Protein AF-A0A1Q5U7Z8-F1 (afdb_monomer_lite)

Structure (mmCIF, N/CA/C/O backbone):
data_AF-A0A1Q5U7Z8-F1
#
_entry.id   AF-A0A1Q5U7Z8-F1
#
loop_
_atom_site.group_PDB
_atom_site.id
_atom_site.type_symbol
_atom_site.label_atom_id
_atom_site.label_alt_id
_atom_site.label_comp_id
_atom_site.label_asym_id
_atom_site.label_entity_id
_atom_site.label_seq_id
_atom_site.pdbx_PDB_ins_code
_atom_site.Cartn_x
_atom_site.Cartn_y
_atom_site.Cartn_z
_atom_site.occupancy
_atom_site.B_iso_or_equiv
_atom_site.auth_seq_id
_atom_site.auth_comp_id
_atom_site.auth_asym_id
_atom_site.auth_atom_id
_atom_site.pdbx_PDB_model_num
ATOM 1 N N . MET A 1 1 ? -8.625 11.437 33.110 1.00 36.84 1 MET A N 1
ATOM 2 C CA . MET A 1 1 ? -9.052 10.023 33.253 1.00 36.84 1 MET A CA 1
ATOM 3 C C . MET A 1 1 ? -9.511 9.519 31.894 1.00 36.84 1 MET A C 1
ATOM 5 O O . MET A 1 1 ? -10.490 10.040 31.379 1.00 36.84 1 MET A O 1
ATOM 9 N N . ALA A 1 2 ? -8.801 8.564 31.298 1.00 40.69 2 ALA A N 1
ATOM 10 C CA . ALA A 1 2 ? -9.160 8.015 29.994 1.00 40.69 2 ALA A CA 1
ATOM 11 C C . ALA A 1 2 ? -9.931 6.708 30.142 1.00 40.69 2 ALA A C 1
ATOM 13 O O . ALA A 1 2 ? -9.538 5.828 30.909 1.00 40.69 2 ALA A O 1
ATOM 14 N N . ALA A 1 3 ? -11.042 6.585 29.423 1.00 47.84 3 ALA A N 1
ATOM 15 C CA . ALA A 1 3 ? -11.816 5.356 29.405 1.00 47.84 3 ALA A CA 1
ATOM 16 C C . ALA A 1 3 ? -11.233 4.389 28.372 1.00 47.84 3 ALA A C 1
ATOM 18 O O . ALA A 1 3 ? -10.977 4.774 27.232 1.00 47.84 3 ALA A O 1
ATOM 19 N N . ARG A 1 4 ? -11.082 3.111 28.744 1.00 54.25 4 ARG A N 1
ATOM 20 C CA . ARG A 1 4 ? -10.855 2.056 27.749 1.00 54.25 4 ARG A CA 1
ATOM 21 C C . ARG A 1 4 ? -12.053 2.032 26.778 1.00 54.25 4 ARG A C 1
ATOM 23 O O . ARG A 1 4 ? -13.184 2.160 27.253 1.00 54.25 4 ARG A O 1
ATOM 30 N N . PRO A 1 5 ? -11.851 1.813 25.466 1.00 55.66 5 PRO A N 1
ATOM 31 C CA . PRO A 1 5 ? -12.905 1.837 24.434 1.00 55.66 5 PRO A CA 1
ATOM 32 C C . PRO A 1 5 ? -13.998 0.740 24.532 1.00 55.66 5 PRO A C 1
ATOM 34 O O . PRO A 1 5 ? -14.725 0.485 23.577 1.00 55.66 5 PRO A O 1
ATOM 37 N N . GLY A 1 6 ? -14.175 0.109 25.699 1.00 59.22 6 GLY A N 1
ATOM 38 C CA . GLY A 1 6 ? -15.182 -0.919 25.975 1.00 59.22 6 GLY A CA 1
ATOM 39 C C . GLY A 1 6 ? -16.473 -0.399 26.629 1.00 59.22 6 GLY A C 1
ATOM 40 O O . GLY A 1 6 ? -16.964 0.700 26.357 1.00 59.22 6 GLY A O 1
ATOM 41 N N . ARG A 1 7 ? -17.083 -1.223 27.494 1.00 61.06 7 ARG A N 1
ATOM 42 C CA . ARG A 1 7 ? -18.281 -0.839 28.259 1.00 61.06 7 ARG A CA 1
ATOM 43 C C . ARG A 1 7 ? -17.915 0.270 29.246 1.00 61.06 7 ARG A C 1
ATOM 45 O O . ARG A 1 7 ? -17.042 0.087 30.089 1.00 61.06 7 ARG A O 1
ATOM 52 N N . GLN A 1 8 ? -18.599 1.409 29.142 1.00 63.62 8 GLN A N 1
ATOM 53 C CA . GLN A 1 8 ? -18.437 2.521 30.074 1.00 63.62 8 GLN A CA 1
ATOM 54 C C . GLN A 1 8 ? -18.826 2.043 31.484 1.00 63.62 8 GLN A C 1
ATOM 56 O O . GLN A 1 8 ? -19.944 1.543 31.651 1.00 63.62 8 GLN A O 1
ATOM 61 N N . PRO A 1 9 ? -17.934 2.154 32.486 1.00 67.62 9 PRO A N 1
ATOM 62 C CA . PRO A 1 9 ? -18.265 1.786 33.856 1.00 67.62 9 PRO A CA 1
ATOM 63 C C . PRO A 1 9 ? -19.482 2.570 34.356 1.00 67.62 9 PRO A C 1
ATOM 65 O O . PRO A 1 9 ? -19.627 3.753 34.042 1.00 67.62 9 PRO A O 1
ATOM 68 N N . VAL A 1 10 ? -20.325 1.929 35.172 1.00 74.00 10 VAL A N 1
ATOM 69 C CA . VAL A 1 10 ? -21.588 2.507 35.676 1.00 74.00 10 VAL A CA 1
ATOM 70 C C . VAL A 1 10 ? -21.364 3.859 36.364 1.00 74.00 10 VAL A C 1
ATOM 72 O O . VAL A 1 10 ? -22.136 4.787 36.145 1.00 74.00 10 VAL A O 1
ATOM 75 N N . LYS A 1 11 ? -20.242 4.021 37.080 1.00 78.69 11 LYS A N 1
ATOM 76 C CA . LYS A 1 11 ? -19.834 5.274 37.748 1.00 78.69 11 LYS A CA 1
ATOM 77 C C . LYS A 1 11 ? -19.621 6.481 36.823 1.00 78.69 11 LYS A C 1
ATOM 79 O O . LYS A 1 11 ? -19.501 7.610 37.292 1.00 78.69 11 LYS A O 1
ATOM 84 N N . TYR A 1 12 ? -19.553 6.257 35.514 1.00 72.19 12 TYR A N 1
ATOM 85 C CA . TYR A 1 12 ? -19.456 7.320 34.521 1.00 72.19 12 TYR A CA 1
ATOM 86 C C . TYR A 1 12 ? -20.701 7.424 33.636 1.00 72.19 12 TYR A C 1
ATOM 88 O O . TYR A 1 12 ? -20.657 8.138 32.638 1.00 72.19 12 TYR A O 1
ATOM 96 N N . LYS A 1 13 ? -21.800 6.725 33.948 1.00 74.00 13 LYS A N 1
ATOM 97 C CA . LYS A 1 13 ? -23.062 6.847 33.204 1.00 74.00 13 LYS A CA 1
ATOM 98 C C . LYS A 1 13 ? -23.510 8.317 33.194 1.00 74.00 13 LYS A C 1
ATOM 100 O O . LYS A 1 13 ? -23.432 8.991 34.214 1.00 74.00 13 LYS A O 1
ATOM 105 N N . GLY A 1 14 ? -23.897 8.829 32.026 1.00 74.00 14 GLY A N 1
ATOM 106 C CA . GLY A 1 14 ? -24.257 10.242 31.838 1.00 74.00 14 GLY A CA 1
ATOM 107 C C . GLY A 1 14 ? -23.075 11.217 31.722 1.00 74.00 14 GLY A C 1
ATOM 108 O O . GLY A 1 14 ? -23.289 12.374 31.380 1.00 74.00 14 GLY A O 1
ATOM 109 N N . LYS A 1 15 ? -21.824 10.779 31.938 1.00 73.69 15 LYS A N 1
ATOM 110 C CA . LYS A 1 15 ? -20.636 11.632 31.762 1.00 73.69 15 LYS A CA 1
ATOM 111 C C . LYS A 1 15 ? -20.093 11.545 30.335 1.00 73.69 15 LYS A C 1
ATOM 113 O O . LYS A 1 15 ? -19.957 10.448 29.778 1.00 73.69 15 LYS A O 1
ATOM 118 N N . ARG A 1 16 ? -19.713 12.698 29.773 1.00 65.81 16 ARG A N 1
ATOM 119 C CA . ARG A 1 16 ? -18.911 12.784 28.544 1.00 65.81 16 ARG A CA 1
ATOM 120 C C . ARG A 1 16 ? -17.476 12.379 28.881 1.00 65.81 16 ARG A C 1
ATOM 122 O O . ARG A 1 16 ? -16.787 13.087 29.606 1.00 65.81 16 ARG A O 1
ATOM 129 N N . LEU A 1 17 ? -17.052 11.210 28.409 1.00 66.06 17 LEU A N 1
ATOM 130 C CA . LEU A 1 17 ? -15.680 10.731 28.571 1.00 66.06 17 LEU A CA 1
ATOM 131 C C . LEU A 1 17 ? -14.951 10.830 27.237 1.00 66.06 17 LEU A C 1
ATOM 133 O O . LEU A 1 17 ? -15.456 10.333 26.229 1.00 66.06 17 LEU A O 1
ATOM 137 N N . GLY A 1 18 ? -13.758 11.417 27.264 1.00 65.31 18 GLY A N 1
ATOM 138 C CA . GLY A 1 18 ? -12.817 11.339 26.154 1.00 65.31 18 GLY A CA 1
ATOM 139 C C . GLY A 1 18 ? -12.173 9.954 26.046 1.00 65.31 18 GLY A C 1
ATOM 140 O O . GLY A 1 18 ? -12.096 9.199 27.024 1.00 65.31 18 GLY A O 1
ATOM 141 N N . PHE A 1 19 ? -11.689 9.643 24.847 1.00 67.75 19 PHE A N 1
ATOM 142 C CA . PHE A 1 19 ? -10.867 8.471 24.558 1.00 67.75 19 PHE A CA 1
ATOM 143 C C . PHE A 1 19 ? -9.452 8.936 24.242 1.00 67.75 19 PHE A C 1
ATOM 145 O O . PHE A 1 19 ? -9.277 9.930 23.542 1.00 67.75 19 PHE A O 1
ATOM 152 N N . ILE A 1 20 ? -8.450 8.222 24.753 1.00 68.69 20 ILE A N 1
ATOM 153 C CA . ILE A 1 20 ? -7.077 8.433 24.297 1.00 68.69 20 ILE A CA 1
ATOM 154 C C . ILE A 1 20 ? -6.926 7.694 22.974 1.00 68.69 20 ILE A C 1
ATOM 156 O O . ILE A 1 20 ? -7.160 6.488 22.900 1.00 68.69 20 ILE A O 1
ATOM 160 N N . ILE A 1 21 ? -6.524 8.433 21.950 1.00 73.19 21 ILE A N 1
ATOM 161 C CA . ILE A 1 21 ? -6.050 7.897 20.681 1.00 73.19 21 ILE A CA 1
ATOM 162 C C . ILE A 1 21 ? -4.565 8.247 20.617 1.00 73.19 21 ILE A C 1
ATOM 164 O O . ILE A 1 21 ? -4.191 9.389 20.881 1.00 73.19 21 ILE A O 1
ATOM 168 N N . HIS A 1 22 ? -3.707 7.274 20.305 1.00 78.56 22 HIS A N 1
ATOM 169 C CA . HIS A 1 22 ? -2.286 7.558 20.106 1.00 78.56 22 HIS A CA 1
ATOM 170 C C . HIS A 1 22 ? -2.113 8.568 18.967 1.00 78.56 22 HIS A C 1
ATOM 172 O O . HIS A 1 22 ? -2.792 8.455 17.945 1.00 78.56 22 HIS A O 1
ATOM 178 N N . ALA A 1 23 ? -1.181 9.514 19.112 1.00 83.31 23 ALA A N 1
ATOM 179 C CA . ALA A 1 23 ? -0.962 10.573 18.124 1.00 83.31 23 ALA A CA 1
ATOM 180 C C . ALA A 1 23 ? -0.763 10.013 16.701 1.00 83.31 23 ALA A C 1
ATOM 182 O O . ALA A 1 23 ? -1.364 10.502 15.749 1.00 83.31 23 ALA A O 1
ATOM 183 N N . HIS A 1 24 ? -0.012 8.917 16.558 1.00 84.69 24 HIS A N 1
ATOM 184 C CA . HIS A 1 24 ? 0.186 8.256 15.265 1.00 84.69 24 HIS A CA 1
ATOM 185 C C . HIS A 1 24 ? -1.104 7.661 14.680 1.00 84.69 24 HIS A C 1
ATOM 187 O O . HIS A 1 24 ? -1.341 7.775 13.481 1.00 84.69 24 HIS A O 1
ATOM 193 N N . CYS A 1 25 ? -1.973 7.073 15.509 1.00 82.75 25 CYS A N 1
ATOM 194 C CA . CYS A 1 25 ? -3.279 6.596 15.050 1.00 82.75 25 CYS A CA 1
ATOM 195 C C . CYS A 1 25 ? -4.165 7.766 14.608 1.00 82.75 25 CYS A C 1
ATOM 197 O O . CYS A 1 25 ? -4.866 7.646 13.610 1.00 82.75 25 CYS A O 1
ATOM 199 N N . TRP A 1 26 ? -4.113 8.900 15.316 1.00 85.56 26 TRP A N 1
ATOM 200 C CA . TRP A 1 26 ? -4.855 10.108 14.947 1.00 85.56 26 TRP A CA 1
ATOM 201 C C . TRP A 1 26 ? -4.435 10.656 13.577 1.00 85.56 26 TRP A C 1
ATOM 203 O O . TRP A 1 26 ? -5.288 10.999 12.763 1.00 85.56 26 TRP A O 1
ATOM 213 N N . VAL A 1 27 ? -3.134 10.642 13.271 1.00 87.94 27 VAL A N 1
ATOM 214 C CA . VAL A 1 27 ? -2.628 10.992 11.932 1.00 87.94 27 VAL A CA 1
ATOM 215 C C . VAL A 1 27 ? -3.209 10.069 10.853 1.00 87.94 27 VAL A C 1
ATOM 217 O O . VAL A 1 27 ? -3.605 10.544 9.790 1.00 87.94 27 VAL A O 1
ATOM 220 N N . LEU A 1 28 ? -3.308 8.760 11.116 1.00 88.00 28 LEU A N 1
ATOM 221 C CA . LEU A 1 28 ? -3.918 7.813 10.174 1.00 88.00 28 LEU A CA 1
ATOM 222 C C . LEU A 1 28 ? -5.422 8.053 9.978 1.00 88.00 28 LEU A C 1
ATOM 224 O O . LEU A 1 28 ? -5.915 7.912 8.857 1.00 88.00 28 LEU A O 1
ATOM 228 N N . PHE A 1 29 ? -6.142 8.456 11.032 1.00 85.44 29 PHE A N 1
ATOM 229 C CA . PHE A 1 29 ? -7.542 8.869 10.912 1.00 85.44 29 PHE A CA 1
ATOM 230 C C . PHE A 1 29 ? -7.680 10.035 9.939 1.00 85.44 29 PHE A C 1
ATOM 232 O O . PHE A 1 29 ? -8.409 9.884 8.966 1.00 85.44 29 PHE A O 1
ATOM 239 N N . GLY A 1 30 ? -6.921 11.118 10.135 1.00 85.75 30 GLY A N 1
ATOM 240 C CA . GLY A 1 30 ? -6.978 12.305 9.272 1.00 85.75 30 GLY A CA 1
ATOM 241 C C . GLY A 1 30 ? -6.643 12.035 7.800 1.00 85.75 30 GLY A C 1
ATOM 242 O O . GLY A 1 30 ? -7.106 12.755 6.922 1.00 85.75 30 GLY A O 1
ATOM 243 N N . ARG A 1 31 ? -5.871 10.977 7.511 1.00 84.56 31 ARG A N 1
ATOM 244 C CA . ARG A 1 31 ? -5.592 10.532 6.133 1.00 84.56 31 ARG A CA 1
ATOM 245 C C . ARG A 1 31 ? -6.732 9.743 5.487 1.00 84.56 31 ARG A C 1
ATOM 247 O O . ARG A 1 31 ? -6.816 9.712 4.268 1.00 84.56 31 ARG A O 1
ATOM 254 N N . THR A 1 32 ? -7.576 9.089 6.282 1.00 83.69 32 THR A N 1
ATOM 255 C CA . THR A 1 32 ? -8.624 8.174 5.785 1.00 83.69 32 THR A CA 1
ATOM 256 C C . THR A 1 32 ? -10.025 8.798 5.842 1.00 83.69 32 THR A C 1
ATOM 258 O O . THR A 1 32 ? -10.910 8.489 5.034 1.00 83.69 32 THR A O 1
ATOM 261 N N . ILE A 1 33 ? -10.239 9.650 6.842 1.00 84.19 33 ILE A N 1
ATOM 262 C CA . ILE A 1 33 ? -11.453 10.410 7.114 1.00 84.19 33 ILE A CA 1
ATOM 263 C C . ILE A 1 33 ? -10.986 11.835 7.392 1.00 84.19 33 ILE A C 1
ATOM 265 O O . ILE A 1 33 ? -10.183 12.051 8.297 1.00 84.19 33 ILE A O 1
ATOM 269 N N . GLU A 1 34 ? -11.480 12.803 6.630 1.00 83.56 34 GLU A N 1
ATOM 270 C CA . GLU A 1 34 ? -11.104 14.199 6.834 1.00 83.56 34 GLU A CA 1
ATOM 271 C C . GLU A 1 34 ? -11.371 14.618 8.287 1.00 83.56 34 GLU A C 1
ATOM 273 O O . GLU A 1 34 ? -12.473 14.434 8.809 1.00 83.56 34 GLU A O 1
ATOM 278 N N . THR A 1 35 ? -10.361 15.174 8.961 1.00 83.25 35 THR A N 1
ATOM 279 C CA . THR A 1 35 ? -10.462 15.567 10.376 1.00 83.25 35 THR A CA 1
ATOM 280 C C . THR A 1 35 ? -11.669 16.470 10.665 1.00 83.25 35 THR A C 1
ATOM 282 O O . THR A 1 35 ? -12.383 16.175 11.627 1.00 83.25 35 THR A O 1
ATOM 285 N N . PRO A 1 36 ? -11.995 17.483 9.829 1.00 85.56 36 PRO A N 1
ATOM 286 C CA . PRO A 1 36 ? -13.192 18.301 10.035 1.00 85.56 36 PRO A CA 1
ATOM 287 C C . PRO A 1 36 ? -14.484 17.475 10.062 1.00 85.56 36 PRO A C 1
ATOM 289 O O . PRO A 1 36 ? -15.388 17.744 10.851 1.00 85.56 36 PRO A O 1
ATOM 292 N N . LEU A 1 37 ? -14.563 16.416 9.253 1.00 83.88 37 LEU A N 1
ATOM 293 C CA . LEU A 1 37 ? -15.720 15.527 9.213 1.00 83.88 37 LEU A CA 1
ATOM 294 C C . LEU A 1 37 ? -15.868 14.730 10.515 1.00 83.88 37 LEU A C 1
ATOM 296 O O . LEU A 1 37 ? -16.990 14.542 10.996 1.00 83.88 37 LEU A O 1
ATOM 300 N N . ILE A 1 38 ? -14.744 14.289 11.096 1.00 82.88 38 ILE A N 1
ATOM 301 C CA . ILE A 1 38 ? -14.710 13.624 12.408 1.00 82.88 38 ILE A CA 1
ATOM 302 C C . ILE A 1 38 ? -15.172 14.591 13.499 1.00 82.88 38 ILE A C 1
ATOM 304 O O . ILE A 1 38 ? -15.984 14.209 14.339 1.00 82.88 38 ILE A O 1
ATOM 308 N N . GLU A 1 39 ? -14.675 15.827 13.488 1.00 83.69 39 GLU A N 1
ATOM 309 C CA . GLU A 1 39 ? -14.988 16.845 14.496 1.00 83.69 39 GLU A CA 1
ATOM 310 C C . GLU A 1 39 ? -16.469 17.240 14.472 1.00 83.69 39 GLU A C 1
ATOM 312 O O . GLU A 1 39 ? -17.119 17.243 15.520 1.00 83.69 39 GLU A O 1
ATOM 317 N N . ILE A 1 40 ? -17.039 17.462 13.281 1.00 86.81 40 ILE A N 1
ATOM 318 C CA . ILE A 1 40 ? -18.470 17.764 13.101 1.00 86.81 40 ILE A CA 1
ATOM 319 C C . ILE A 1 40 ? -19.347 16.584 13.553 1.00 86.81 40 ILE A C 1
ATOM 321 O O . ILE A 1 40 ? -20.425 16.781 14.113 1.00 86.81 40 ILE A O 1
ATOM 325 N N . ASN A 1 41 ? -18.887 15.345 13.353 1.00 85.94 41 ASN A N 1
ATOM 326 C CA . ASN A 1 41 ? -19.643 14.126 13.658 1.00 85.94 41 ASN A CA 1
ATOM 327 C C . ASN A 1 41 ? -19.113 13.373 14.890 1.00 85.94 41 ASN A C 1
ATOM 329 O O . ASN A 1 41 ? -19.270 12.150 14.982 1.00 85.94 41 ASN A O 1
ATOM 333 N N . LEU A 1 42 ? -18.517 14.078 15.858 1.00 84.50 42 LEU A N 1
ATOM 334 C CA . LEU A 1 42 ? -17.769 13.458 16.957 1.00 84.50 42 LEU A CA 1
ATOM 335 C C . LEU A 1 42 ? -18.593 12.441 17.764 1.00 84.50 42 LEU A C 1
ATOM 337 O O . LEU A 1 42 ? -18.086 11.388 18.154 1.00 84.50 42 LEU A O 1
ATOM 341 N N . GLU A 1 43 ? -19.880 12.708 17.992 1.00 82.88 43 GLU A N 1
ATOM 342 C CA . GLU A 1 43 ? -20.763 11.772 18.697 1.00 82.88 43 GLU A CA 1
ATOM 343 C C . GLU A 1 43 ? -20.961 10.464 17.915 1.00 82.88 43 GLU A C 1
ATOM 345 O O . GLU A 1 43 ? -20.837 9.369 18.479 1.00 82.88 43 GLU A O 1
ATOM 350 N N . ARG A 1 44 ? -21.216 10.565 16.604 1.00 85.38 44 ARG A N 1
ATOM 351 C CA . ARG A 1 44 ? -21.349 9.403 15.714 1.00 85.38 44 ARG A CA 1
ATOM 352 C C . ARG A 1 44 ? -20.036 8.636 15.639 1.00 85.38 44 ARG A C 1
ATOM 354 O O . ARG A 1 44 ? -20.052 7.411 15.744 1.00 85.38 44 ARG A O 1
ATOM 361 N N . PHE A 1 45 ? -18.913 9.346 15.559 1.00 85.19 45 PHE A N 1
ATOM 362 C CA . PHE A 1 45 ? -17.575 8.764 15.588 1.00 85.19 45 PHE A CA 1
ATOM 363 C C . PHE A 1 45 ? -17.326 7.960 16.859 1.00 85.19 45 PHE A C 1
ATOM 365 O O . PHE A 1 45 ? -16.998 6.777 16.784 1.00 85.19 45 PHE A O 1
ATOM 372 N N . ILE A 1 46 ? -17.583 8.538 18.034 1.00 82.50 46 ILE A N 1
ATOM 373 C CA . ILE A 1 46 ? -17.439 7.838 19.315 1.00 82.50 46 ILE A CA 1
ATOM 374 C C . ILE A 1 46 ? -18.360 6.611 19.385 1.00 82.50 46 ILE A C 1
ATOM 376 O O . ILE A 1 46 ? -17.967 5.563 19.909 1.00 82.50 46 ILE A O 1
ATOM 380 N N . LYS A 1 47 ? -19.590 6.710 18.869 1.00 83.69 47 LYS A N 1
ATOM 381 C CA . LYS A 1 47 ? -20.535 5.586 18.829 1.00 83.69 47 LYS A CA 1
ATOM 382 C C . LYS A 1 47 ? -20.032 4.458 17.921 1.00 83.69 47 LYS A C 1
ATOM 384 O O . LYS A 1 47 ? -20.063 3.299 18.342 1.00 83.69 47 LYS A O 1
ATOM 389 N N . ALA A 1 48 ? -19.538 4.786 16.728 1.00 85.25 48 ALA A N 1
ATOM 390 C CA . ALA A 1 48 ? -18.956 3.833 15.787 1.00 85.25 48 ALA A CA 1
ATOM 391 C C . ALA A 1 48 ? -17.702 3.165 16.374 1.00 85.25 48 ALA A C 1
ATOM 393 O O . ALA A 1 48 ? -17.614 1.936 16.377 1.00 85.25 48 ALA A O 1
ATOM 394 N N . LEU A 1 49 ? -16.811 3.949 16.992 1.00 83.00 49 LEU A N 1
ATOM 395 C CA . LEU A 1 49 ? -15.634 3.476 17.726 1.00 83.00 49 LEU A CA 1
ATOM 396 C C . LEU A 1 49 ? -16.036 2.445 18.794 1.00 83.00 49 LEU A C 1
ATOM 398 O O . LEU A 1 49 ? -15.595 1.300 18.784 1.00 83.00 49 LEU A O 1
ATOM 402 N N . ARG A 1 50 ? -16.966 2.797 19.688 1.00 79.06 50 ARG A N 1
ATOM 403 C CA . ARG A 1 50 ? -17.444 1.883 20.743 1.00 79.06 50 ARG A CA 1
ATOM 404 C C . ARG A 1 50 ? -18.058 0.605 20.176 1.00 79.06 50 ARG A C 1
ATOM 406 O O . ARG A 1 50 ? -17.873 -0.466 20.750 1.00 79.06 50 ARG A O 1
ATOM 413 N N . SER A 1 51 ? -18.818 0.715 19.089 1.00 82.25 51 SER A N 1
ATOM 414 C CA . SER A 1 51 ? -19.427 -0.436 18.418 1.00 82.25 51 SER A CA 1
ATOM 415 C C . SER A 1 51 ? -18.358 -1.377 17.861 1.00 82.25 51 SER A C 1
ATOM 417 O O . SER A 1 51 ? -18.391 -2.576 18.143 1.00 82.25 51 SER A O 1
ATOM 419 N N . HIS A 1 52 ? -17.365 -0.830 17.153 1.00 83.19 52 HIS A N 1
ATOM 420 C CA . HIS A 1 52 ? -16.259 -1.588 16.577 1.00 83.19 52 HIS A CA 1
ATOM 421 C C . HIS A 1 52 ? -15.456 -2.338 17.649 1.00 83.19 52 HIS A C 1
ATOM 423 O O . HIS A 1 52 ? -15.320 -3.556 17.560 1.00 83.19 52 HIS A O 1
ATOM 429 N N . TRP A 1 53 ? -15.016 -1.665 18.720 1.00 75.88 53 TRP A N 1
ATOM 430 C CA . TRP A 1 53 ? -14.225 -2.314 19.779 1.00 75.88 53 TRP A CA 1
ATOM 431 C C . TRP A 1 53 ? -15.000 -3.385 20.545 1.00 75.88 53 TRP A C 1
ATOM 433 O O . TRP A 1 53 ? -14.421 -4.388 20.958 1.00 75.88 53 TRP A O 1
ATOM 443 N N . ARG A 1 54 ? -16.315 -3.211 20.733 1.00 74.44 54 ARG A N 1
ATOM 444 C CA . ARG A 1 54 ? -17.153 -4.262 21.328 1.00 74.44 54 ARG A CA 1
ATOM 445 C C . ARG A 1 54 ? -17.209 -5.498 20.437 1.00 74.44 54 ARG A C 1
ATOM 447 O O . ARG A 1 54 ? -17.070 -6.599 20.954 1.00 74.44 54 ARG A O 1
ATOM 454 N N . LYS A 1 55 ? -17.391 -5.310 19.126 1.00 75.69 55 LYS A N 1
ATOM 455 C CA . LYS A 1 55 ? -17.411 -6.407 18.150 1.00 75.69 55 LYS A CA 1
ATOM 456 C C . LYS A 1 55 ? -16.048 -7.093 18.035 1.00 75.69 55 LYS A C 1
ATOM 458 O O . LYS A 1 55 ? -16.012 -8.312 18.004 1.00 75.69 55 LYS A O 1
ATOM 463 N N . SER A 1 56 ? -14.949 -6.335 18.030 1.00 70.06 56 SER A N 1
ATOM 464 C CA . SER A 1 56 ? -13.587 -6.890 18.008 1.00 70.06 56 SER A CA 1
ATOM 465 C C . SER A 1 56 ? -13.322 -7.761 19.233 1.00 70.06 56 SER A C 1
ATOM 467 O O . SER A 1 56 ? -12.963 -8.917 19.084 1.00 70.06 56 SER A O 1
ATOM 469 N N . LYS A 1 57 ? -13.623 -7.256 20.438 1.00 61.25 57 LYS A N 1
ATOM 470 C CA . LYS A 1 57 ? -13.440 -8.017 21.682 1.00 61.25 57 LYS A CA 1
ATOM 471 C C . LYS A 1 57 ? -14.282 -9.300 21.727 1.00 61.25 57 LYS A C 1
ATOM 473 O O . LYS A 1 57 ? -13.904 -10.258 22.385 1.00 61.25 57 LYS A O 1
ATOM 478 N N . LEU A 1 58 ? -15.446 -9.300 21.076 1.00 52.66 58 LEU A N 1
ATOM 479 C CA . LEU A 1 58 ? -16.276 -10.498 20.928 1.00 52.66 58 LEU A CA 1
ATOM 480 C C . LEU A 1 58 ? -15.659 -11.508 19.952 1.00 52.66 58 LEU A C 1
ATOM 482 O O . LEU A 1 58 ? -15.795 -12.697 20.194 1.00 52.66 58 LEU A O 1
ATOM 486 N N . LYS A 1 59 ? -14.969 -11.063 18.893 1.00 54.66 59 LYS A N 1
ATOM 487 C CA . LYS A 1 59 ? -14.245 -11.959 17.976 1.00 54.66 59 LYS A CA 1
ATOM 488 C C . LYS A 1 59 ? -13.059 -12.635 18.663 1.00 54.66 59 LYS A C 1
ATOM 490 O O . LYS A 1 59 ? -12.942 -13.848 18.566 1.00 54.66 59 LYS A O 1
ATOM 495 N N . ASP A 1 60 ? -12.289 -11.882 19.450 1.00 51.59 60 ASP A N 1
ATOM 496 C CA . ASP A 1 60 ? -11.156 -12.416 20.227 1.00 51.59 60 ASP A CA 1
ATOM 497 C C . ASP A 1 60 ? -11.583 -13.492 21.254 1.00 51.59 60 ASP A C 1
ATOM 499 O O . ASP A 1 60 ? -10.759 -14.267 21.719 1.00 51.59 60 ASP A O 1
ATOM 503 N N . LEU A 1 61 ? -12.871 -13.540 21.623 1.00 42.56 61 LEU A N 1
ATOM 504 C CA . LEU A 1 61 ? -13.447 -14.550 22.523 1.00 42.56 61 LEU A CA 1
ATOM 505 C C . LEU A 1 61 ? -14.020 -15.779 21.794 1.00 42.56 61 LEU A C 1
ATOM 507 O O . LEU A 1 61 ? -14.362 -16.756 22.452 1.00 42.56 61 LEU A O 1
ATOM 511 N N . VAL A 1 62 ? -14.197 -15.717 20.471 1.00 40.94 62 VAL A N 1
ATOM 512 C CA . VAL A 1 62 ? -14.819 -16.782 19.658 1.00 40.94 62 VAL A CA 1
ATOM 513 C C . VAL A 1 62 ? -13.775 -17.521 18.810 1.00 40.94 62 VAL A C 1
ATOM 515 O O . VAL A 1 62 ? -13.961 -18.699 18.515 1.00 40.94 62 VAL A O 1
ATOM 518 N N . ASP A 1 63 ? -12.652 -16.878 18.478 1.00 41.00 63 ASP A N 1
ATOM 519 C CA . ASP A 1 63 ? -11.536 -17.451 17.705 1.00 41.00 63 ASP A CA 1
ATOM 520 C C . ASP A 1 63 ? -10.538 -18.257 18.571 1.00 41.00 63 ASP A C 1
ATOM 522 O O . ASP A 1 63 ? -9.319 -18.166 18.429 1.00 41.00 63 ASP A O 1
ATOM 526 N N . ASP A 1 64 ? -11.044 -19.112 19.463 1.00 36.84 64 ASP A N 1
ATOM 527 C CA . ASP A 1 64 ? -10.242 -19.915 20.410 1.00 36.84 64 ASP A CA 1
ATOM 528 C C . ASP A 1 64 ? -9.474 -21.089 19.745 1.00 36.84 64 ASP A C 1
ATOM 530 O O . ASP A 1 64 ? -9.070 -22.050 20.394 1.00 36.84 64 ASP A O 1
ATOM 534 N N . LYS A 1 65 ? -9.283 -21.053 18.416 1.00 36.09 65 LYS A N 1
ATOM 535 C CA . LYS A 1 65 ? -8.634 -22.123 17.629 1.00 36.09 65 LYS A CA 1
ATOM 536 C C . LYS A 1 65 ? -7.318 -21.735 16.950 1.00 36.09 65 LYS A C 1
ATOM 538 O O . LYS A 1 65 ? -6.733 -22.582 16.281 1.00 36.09 65 LYS A O 1
ATOM 543 N N . PHE A 1 66 ? -6.812 -20.517 17.153 1.00 36.28 66 PHE A N 1
ATOM 544 C CA . PHE A 1 66 ? -5.496 -20.102 16.631 1.00 36.28 66 PHE A CA 1
ATOM 545 C C . PHE A 1 66 ? -4.428 -19.843 17.706 1.00 36.28 66 PHE A C 1
ATOM 547 O O . PHE A 1 66 ? -3.289 -19.516 17.373 1.00 36.28 66 PHE A O 1
ATOM 554 N N . TYR A 1 67 ? -4.747 -20.046 18.988 1.00 41.12 67 TYR A N 1
ATOM 555 C CA . TYR A 1 67 ? -3.812 -19.835 20.092 1.00 41.12 67 TYR A CA 1
ATOM 556 C C . TYR A 1 67 ? -3.201 -21.160 20.563 1.00 41.12 67 TYR A C 1
ATOM 558 O O . TYR A 1 67 ? -3.752 -21.852 21.414 1.00 41.12 67 TYR A O 1
ATOM 566 N N . LEU A 1 68 ? -2.014 -21.502 20.059 1.00 35.97 68 LEU A N 1
ATOM 567 C CA . LEU A 1 68 ? -1.099 -22.342 20.833 1.00 35.97 68 LEU A CA 1
ATOM 568 C C . LEU A 1 68 ? -0.641 -21.510 22.041 1.00 35.97 68 LEU A C 1
ATOM 570 O O . LEU A 1 68 ? 0.149 -20.578 21.907 1.00 35.97 68 LEU A O 1
ATOM 574 N N . THR A 1 69 ? -1.195 -21.804 23.215 1.00 35.59 69 THR A N 1
ATOM 575 C CA . THR A 1 69 ? -0.844 -21.189 24.504 1.00 35.59 69 THR A CA 1
ATOM 576 C C . THR A 1 69 ? 0.622 -21.440 24.880 1.00 35.59 69 THR A C 1
ATOM 578 O O . THR A 1 69 ? 1.006 -22.605 25.009 1.00 35.59 69 THR A O 1
ATOM 581 N N . PRO A 1 70 ? 1.436 -20.404 25.164 1.00 34.97 70 PRO A N 1
ATOM 582 C CA . PRO A 1 70 ? 2.665 -20.550 25.935 1.00 34.97 70 PRO A CA 1
ATOM 583 C C . PRO A 1 70 ? 2.346 -20.571 27.440 1.00 34.97 70 PRO A C 1
ATOM 585 O O . PRO A 1 70 ? 1.426 -19.897 27.903 1.00 34.97 70 PRO A O 1
ATOM 588 N N . GLY A 1 71 ? 3.10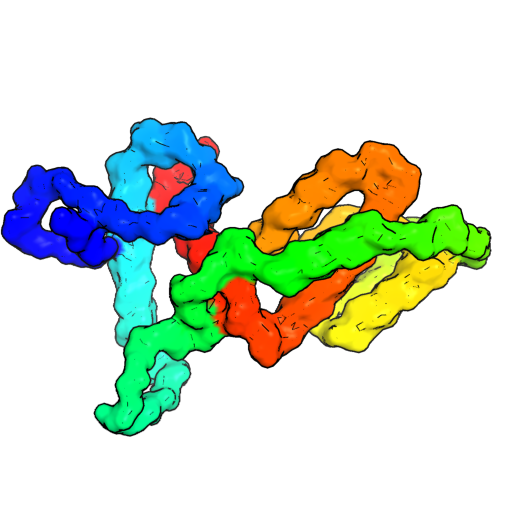7 -21.363 28.198 1.00 35.69 71 GLY A N 1
ATOM 589 C CA . GLY A 1 71 ? 2.933 -21.584 29.637 1.00 35.69 71 GLY A CA 1
ATOM 590 C C . GLY A 1 71 ? 3.191 -20.363 30.546 1.00 35.69 71 GLY A C 1
ATOM 591 O O . GLY A 1 71 ? 3.613 -19.304 30.084 1.00 35.69 71 GLY A O 1
ATOM 592 N N . PRO A 1 72 ? 2.977 -20.506 31.870 1.00 35.53 72 PRO A N 1
ATOM 593 C CA . PRO A 1 72 ? 2.581 -19.407 32.764 1.00 35.53 72 PRO A CA 1
ATOM 594 C C . PRO A 1 72 ? 3.656 -18.377 33.153 1.00 35.53 72 PRO A C 1
ATOM 596 O O . PRO A 1 72 ? 3.349 -17.476 33.925 1.00 35.53 72 PRO A O 1
ATOM 599 N N . ASN A 1 73 ? 4.898 -18.476 32.668 1.00 37.25 73 ASN A N 1
ATOM 600 C CA . ASN A 1 73 ? 6.033 -17.744 33.256 1.00 37.25 73 ASN A CA 1
ATOM 601 C C . ASN A 1 73 ? 6.813 -16.836 32.287 1.00 37.25 73 ASN A C 1
ATOM 603 O O . ASN A 1 73 ? 7.992 -16.579 32.520 1.00 37.25 73 ASN A O 1
ATOM 607 N N . GLN A 1 74 ? 6.194 -16.301 31.229 1.00 41.06 74 GLN A N 1
ATOM 608 C CA . GLN A 1 74 ? 6.844 -15.276 30.399 1.00 41.06 74 GLN A CA 1
ATOM 609 C C . GLN A 1 74 ? 6.080 -13.950 30.394 1.00 41.06 74 GLN A C 1
ATOM 611 O O . GLN A 1 74 ? 4.941 -13.824 29.950 1.00 41.06 74 GLN A O 1
ATOM 616 N N . VAL A 1 75 ? 6.766 -12.951 30.937 1.00 37.72 75 VAL A N 1
ATOM 617 C CA . VAL A 1 75 ? 6.412 -11.539 30.995 1.00 37.72 75 VAL A CA 1
ATOM 618 C C . VAL A 1 75 ? 6.373 -10.959 29.574 1.00 37.72 75 VAL A C 1
ATOM 620 O O . VAL A 1 75 ? 7.412 -10.853 28.932 1.00 37.72 75 VAL A O 1
ATOM 623 N N . SER A 1 76 ? 5.164 -10.631 29.096 1.00 37.84 76 SER A N 1
ATOM 624 C CA . SER A 1 76 ? 4.753 -9.370 28.429 1.00 37.84 76 SER A CA 1
ATOM 625 C C . SER A 1 76 ? 3.580 -9.603 27.447 1.00 37.84 76 SER A C 1
ATOM 627 O O . SER A 1 76 ? 3.756 -10.230 26.404 1.00 37.84 76 SER A O 1
ATOM 629 N N . PRO A 1 77 ? 2.366 -9.092 27.739 1.00 36.31 77 PRO A N 1
ATOM 630 C CA . PRO A 1 77 ? 1.126 -9.386 27.009 1.00 36.31 77 PRO A CA 1
ATOM 631 C C . PRO A 1 77 ? 0.916 -8.501 25.759 1.00 36.31 77 PRO A C 1
ATOM 633 O O . PRO A 1 77 ? -0.140 -7.889 25.608 1.00 36.31 77 PRO A O 1
ATOM 636 N N . GLU A 1 78 ? 1.910 -8.387 24.871 1.00 38.53 78 GLU A N 1
ATOM 637 C CA . GLU A 1 78 ? 1.892 -7.365 23.801 1.00 38.53 78 GLU A CA 1
ATOM 638 C C . GLU A 1 78 ? 1.734 -7.873 22.357 1.00 38.53 78 GLU A C 1
ATOM 640 O O . GLU A 1 78 ? 1.555 -7.055 21.459 1.00 38.53 78 GLU A O 1
ATOM 645 N N . LEU A 1 79 ? 1.723 -9.180 22.077 1.00 42.75 79 LEU A N 1
ATOM 646 C CA . LEU A 1 79 ? 1.879 -9.665 20.692 1.00 42.75 79 LEU A CA 1
ATOM 647 C C . LEU A 1 79 ? 0.959 -10.838 20.310 1.00 42.75 79 LEU A C 1
ATOM 649 O O . LEU A 1 79 ? 1.415 -11.856 19.807 1.00 42.75 79 LEU A O 1
ATOM 653 N N . GLN A 1 80 ? -0.361 -10.688 20.455 1.00 43.25 80 GLN A N 1
ATOM 654 C CA . GLN A 1 80 ? -1.330 -11.660 19.902 1.00 43.25 80 GLN A CA 1
ATOM 655 C C . GLN A 1 80 ? -1.505 -11.577 18.367 1.00 43.25 80 GLN A C 1
ATOM 657 O O . GLN A 1 80 ? -2.247 -12.369 17.800 1.00 43.25 80 GLN A O 1
ATOM 662 N N . LEU A 1 81 ? -0.808 -10.658 17.678 1.00 45.50 81 LEU A N 1
ATOM 663 C CA . LEU A 1 81 ? -0.855 -10.511 16.210 1.00 45.50 81 LEU A CA 1
ATOM 664 C C . LEU A 1 81 ? 0.527 -10.477 15.524 1.00 45.50 81 LEU A C 1
ATOM 666 O O . LEU A 1 81 ? 0.619 -10.099 14.359 1.00 45.50 81 LEU A O 1
ATOM 670 N N . GLY A 1 82 ? 1.621 -10.751 16.247 1.00 44.84 82 GLY A N 1
ATOM 671 C CA . GLY A 1 82 ? 2.988 -10.552 15.732 1.00 44.84 82 GLY A CA 1
ATOM 672 C C . GLY A 1 82 ? 3.344 -9.091 15.389 1.00 44.84 82 GLY A C 1
ATOM 673 O O . GLY A 1 82 ? 4.419 -8.827 14.861 1.00 44.84 82 GLY A O 1
ATOM 674 N N . CYS A 1 83 ? 2.455 -8.139 15.694 1.00 50.66 83 CYS A N 1
ATOM 675 C CA . CYS A 1 83 ? 2.611 -6.715 15.415 1.00 50.66 83 CYS A CA 1
ATOM 676 C C . CYS A 1 83 ? 2.943 -5.962 16.703 1.00 50.66 83 CYS A C 1
ATOM 678 O O . CYS A 1 83 ? 2.098 -5.871 17.593 1.00 50.66 83 CYS A O 1
ATOM 680 N N . ASP A 1 84 ? 4.141 -5.390 16.789 1.00 57.97 84 ASP A N 1
ATOM 681 C CA . ASP A 1 84 ? 4.524 -4.531 17.909 1.00 57.97 84 ASP A CA 1
ATOM 682 C C . ASP A 1 84 ? 3.690 -3.238 17.847 1.00 57.97 84 ASP A C 1
ATOM 684 O O . ASP A 1 84 ? 3.866 -2.388 16.967 1.00 57.97 84 ASP A O 1
ATOM 688 N N . ILE A 1 85 ? 2.719 -3.125 18.757 1.00 59.09 85 ILE A N 1
ATOM 689 C CA . ILE A 1 85 ? 1.774 -2.003 18.832 1.00 59.09 85 ILE A CA 1
ATOM 690 C C . ILE A 1 85 ? 2.459 -0.667 19.143 1.00 59.09 85 ILE A C 1
ATOM 692 O O . ILE A 1 85 ? 1.857 0.382 18.895 1.00 59.09 85 ILE A O 1
ATOM 696 N N . HIS A 1 86 ? 3.698 -0.703 19.641 1.00 62.78 86 HIS A N 1
ATOM 697 C CA . HIS A 1 86 ? 4.515 0.475 19.927 1.00 62.78 86 HIS A CA 1
ATOM 698 C C . HIS A 1 86 ? 5.282 0.961 18.700 1.00 62.78 86 HIS A C 1
ATOM 700 O O . HIS A 1 86 ? 5.799 2.080 18.695 1.00 62.78 86 HIS A O 1
ATOM 706 N N . ARG A 1 87 ? 5.327 0.170 17.619 1.00 72.06 87 ARG A N 1
ATOM 707 C CA . ARG A 1 87 ? 5.941 0.613 16.365 1.00 72.06 87 ARG A CA 1
ATOM 708 C C . ARG A 1 87 ? 5.074 1.654 15.699 1.00 72.06 87 ARG A C 1
ATOM 710 O O . ARG A 1 87 ? 3.872 1.463 15.503 1.00 72.06 87 ARG A O 1
ATOM 717 N N . ASN A 1 88 ? 5.730 2.743 15.315 1.00 81.62 88 ASN A N 1
ATOM 718 C CA . ASN A 1 88 ? 5.110 3.873 14.655 1.00 81.62 88 ASN A CA 1
ATOM 719 C C . ASN A 1 88 ? 4.471 3.416 13.327 1.00 81.62 88 ASN A C 1
ATOM 721 O O . ASN A 1 88 ? 5.186 3.060 12.394 1.00 81.62 88 ASN A O 1
ATOM 725 N N . PRO A 1 89 ? 3.132 3.432 13.211 1.00 85.69 89 PRO A N 1
ATOM 726 C CA . PRO A 1 89 ? 2.456 3.015 11.992 1.00 85.69 89 PRO A CA 1
ATOM 727 C C . PRO A 1 89 ? 2.508 4.095 10.902 1.00 85.69 89 PRO A C 1
ATOM 729 O O . PRO A 1 89 ? 2.117 3.838 9.772 1.00 85.69 89 PRO A O 1
ATOM 732 N N . VAL A 1 90 ? 2.951 5.315 11.213 1.00 84.88 90 VAL A N 1
ATOM 733 C CA . VAL A 1 90 ? 3.046 6.430 10.260 1.00 84.88 90 VAL A CA 1
ATOM 734 C C . VAL A 1 90 ? 4.433 6.485 9.636 1.00 84.88 90 VAL A C 1
ATOM 736 O O . VAL A 1 90 ? 4.539 6.654 8.428 1.00 84.88 90 VAL A O 1
ATOM 739 N N . ILE A 1 91 ? 5.485 6.305 10.432 1.00 84.75 91 ILE A N 1
ATOM 740 C CA . ILE A 1 91 ? 6.874 6.404 9.979 1.00 84.75 91 ILE A CA 1
ATOM 741 C C . ILE A 1 91 ? 7.480 5.005 9.939 1.00 84.75 91 ILE A C 1
ATOM 743 O O . ILE A 1 91 ? 7.748 4.418 10.984 1.00 84.75 91 ILE A O 1
ATOM 747 N N . VAL A 1 92 ? 7.721 4.501 8.729 1.00 87.00 92 VAL A N 1
ATOM 748 C CA . VAL A 1 92 ? 8.398 3.221 8.490 1.00 87.00 92 VAL A CA 1
ATOM 749 C C . VAL A 1 92 ? 9.760 3.521 7.855 1.00 87.00 92 VAL A C 1
ATOM 751 O O . VAL A 1 92 ? 9.815 3.799 6.655 1.00 87.00 92 VAL A O 1
ATOM 754 N N . PRO A 1 93 ? 10.869 3.488 8.620 1.00 84.88 93 PRO A N 1
ATOM 755 C CA . PRO A 1 93 ? 12.177 3.944 8.138 1.00 84.88 93 PRO A CA 1
ATOM 756 C C . PRO A 1 93 ? 12.662 3.233 6.873 1.00 84.88 93 PRO A C 1
ATOM 758 O O . PRO A 1 93 ? 13.209 3.861 5.974 1.00 84.88 93 PRO A O 1
ATOM 761 N N . VAL A 1 94 ? 12.419 1.926 6.761 1.00 85.25 94 VAL A N 1
ATOM 762 C CA . VAL A 1 94 ? 12.815 1.152 5.575 1.00 85.25 94 VAL A CA 1
ATOM 763 C C . VAL A 1 94 ? 12.023 1.574 4.333 1.00 85.25 94 VAL A C 1
ATOM 765 O O . VAL A 1 94 ? 12.596 1.626 3.250 1.00 85.25 94 VAL A O 1
ATOM 768 N N . LEU A 1 95 ? 10.751 1.966 4.476 1.00 86.12 95 LEU A N 1
ATOM 769 C CA . LEU A 1 95 ? 10.009 2.557 3.359 1.00 86.12 95 LEU A CA 1
ATOM 770 C C . LEU A 1 95 ? 10.574 3.921 2.972 1.00 86.12 95 LEU A C 1
ATOM 772 O O . LEU A 1 95 ? 10.749 4.178 1.787 1.00 86.12 95 LEU A O 1
ATOM 776 N N . GLN A 1 96 ? 10.901 4.773 3.949 1.00 85.38 96 GLN A N 1
ATOM 777 C CA . GLN A 1 96 ? 11.541 6.068 3.682 1.00 85.38 96 GLN A CA 1
ATOM 778 C C . GLN A 1 96 ? 12.862 5.897 2.934 1.00 85.38 96 GLN A C 1
ATOM 780 O O . GLN A 1 96 ? 13.126 6.634 1.986 1.00 85.38 96 GLN A O 1
ATOM 785 N N . LYS A 1 97 ? 13.655 4.893 3.320 1.00 87.00 97 LYS A N 1
ATOM 786 C CA . LYS A 1 97 ? 14.870 4.518 2.604 1.00 87.00 97 LYS A CA 1
ATOM 787 C C . LYS A 1 97 ? 14.561 4.116 1.161 1.00 87.00 97 LYS A C 1
ATOM 789 O O . LYS A 1 97 ? 15.116 4.724 0.262 1.00 87.00 97 LYS A O 1
ATOM 794 N N . VAL A 1 98 ? 13.624 3.194 0.930 1.00 85.88 98 VAL A N 1
ATOM 795 C CA . VAL A 1 98 ? 13.230 2.780 -0.433 1.00 85.88 98 VAL A CA 1
ATOM 796 C C . VAL A 1 98 ? 12.775 3.958 -1.298 1.00 85.88 98 VAL A C 1
ATOM 798 O O . VAL A 1 98 ? 13.152 4.044 -2.461 1.00 85.88 98 VAL A O 1
ATOM 801 N N . ILE A 1 99 ? 12.004 4.888 -0.736 1.00 80.88 99 ILE A N 1
ATOM 802 C CA . ILE A 1 99 ? 11.560 6.108 -1.430 1.00 80.88 99 ILE A CA 1
ATOM 803 C C . ILE A 1 99 ? 12.746 6.990 -1.805 1.00 80.88 99 ILE A C 1
ATOM 805 O O . ILE A 1 99 ? 12.821 7.490 -2.923 1.00 80.88 99 ILE A O 1
ATOM 809 N N . THR A 1 100 ? 13.664 7.181 -0.861 1.00 83.06 100 THR A N 1
ATOM 810 C CA . THR A 1 100 ? 14.847 8.026 -1.038 1.00 83.06 100 THR A CA 1
ATOM 811 C C . THR A 1 100 ? 15.775 7.417 -2.085 1.00 83.06 100 THR A C 1
ATOM 813 O O . THR A 1 100 ? 16.191 8.102 -3.014 1.00 83.06 100 THR A O 1
ATOM 816 N N . ASP A 1 101 ? 16.015 6.109 -1.994 1.00 83.88 101 ASP A N 1
ATOM 817 C CA . ASP A 1 101 ? 16.796 5.345 -2.959 1.00 83.88 101 ASP A CA 1
ATOM 818 C C . ASP A 1 101 ? 16.161 5.441 -4.355 1.00 83.88 101 ASP A C 1
ATOM 820 O O . ASP A 1 101 ? 16.861 5.696 -5.327 1.00 83.88 101 ASP A O 1
ATOM 824 N N . ALA A 1 102 ? 14.835 5.311 -4.477 1.00 78.75 102 ALA A N 1
ATOM 825 C CA . ALA A 1 102 ? 14.136 5.432 -5.759 1.00 78.75 102 ALA A CA 1
ATOM 826 C C . ALA A 1 102 ? 14.199 6.852 -6.355 1.00 78.75 102 ALA A C 1
ATOM 828 O O . ALA A 1 102 ? 14.323 7.004 -7.572 1.00 78.75 102 ALA A O 1
ATOM 829 N N . LEU A 1 103 ? 14.130 7.891 -5.517 1.00 77.62 103 LEU A N 1
ATOM 830 C CA . LEU A 1 103 ? 14.256 9.286 -5.946 1.00 77.62 103 LEU A CA 1
ATOM 831 C C . LEU A 1 103 ? 15.645 9.591 -6.508 1.00 77.62 103 LEU A C 1
ATOM 833 O O . LEU A 1 103 ? 15.744 10.232 -7.557 1.00 77.62 103 LEU A O 1
ATOM 837 N N . ASN A 1 104 ? 16.675 9.076 -5.838 1.00 79.94 104 ASN A N 1
ATOM 838 C CA . ASN A 1 104 ? 18.084 9.320 -6.139 1.00 79.94 104 ASN A CA 1
ATOM 839 C C . ASN A 1 104 ? 18.649 8.427 -7.257 1.00 79.94 104 ASN A C 1
ATOM 841 O O . ASN A 1 104 ? 19.823 8.547 -7.589 1.00 79.94 104 ASN A O 1
ATOM 845 N N . ARG A 1 105 ? 17.858 7.512 -7.832 1.00 77.75 105 ARG A N 1
ATOM 846 C CA . ARG A 1 105 ? 18.293 6.726 -8.996 1.00 77.75 105 ARG A CA 1
ATOM 847 C C . ARG A 1 105 ? 18.344 7.614 -10.241 1.00 77.75 105 ARG A C 1
ATOM 849 O O . ARG A 1 105 ? 17.299 8.064 -10.727 1.00 77.75 105 ARG A O 1
ATOM 856 N N . ASP A 1 106 ? 19.551 7.789 -10.769 1.00 70.25 106 ASP A N 1
ATOM 857 C CA . ASP A 1 106 ? 19.829 8.489 -12.031 1.00 70.25 106 ASP A CA 1
ATOM 858 C C . ASP A 1 106 ? 19.829 7.542 -13.248 1.00 70.25 106 ASP A C 1
ATOM 860 O O . ASP A 1 106 ? 19.729 7.989 -14.395 1.00 70.25 106 ASP A O 1
ATOM 864 N N . ASP A 1 107 ? 19.837 6.229 -12.993 1.00 64.94 107 ASP A N 1
ATOM 865 C CA . ASP A 1 107 ? 20.006 5.145 -13.976 1.00 64.94 107 ASP A CA 1
ATOM 866 C C . ASP A 1 107 ? 18.910 5.075 -15.057 1.00 64.94 107 ASP A C 1
ATOM 868 O O . ASP A 1 107 ? 19.070 4.400 -16.070 1.00 64.94 107 ASP A O 1
ATOM 872 N N . PHE A 1 108 ? 17.792 5.782 -14.880 1.00 65.38 108 PHE A N 1
ATOM 873 C CA . PHE A 1 108 ? 16.670 5.776 -15.830 1.00 65.38 108 PHE A CA 1
ATOM 874 C C . PHE A 1 108 ? 16.830 6.769 -16.991 1.00 65.38 108 PHE A C 1
ATOM 876 O O . PHE A 1 108 ? 15.945 6.869 -17.839 1.00 65.38 108 PHE A O 1
ATOM 883 N N . SER A 1 109 ? 17.932 7.523 -17.021 1.00 56.53 109 SER A N 1
ATOM 884 C CA . SER A 1 109 ? 18.170 8.601 -17.993 1.00 56.53 109 SER A CA 1
ATOM 885 C C . SER A 1 109 ? 18.699 8.099 -19.344 1.00 56.53 109 SER A C 1
ATOM 887 O O . SER A 1 109 ? 18.551 8.775 -20.358 1.00 56.53 109 SER A O 1
ATOM 889 N N . THR A 1 110 ? 19.292 6.905 -19.379 1.00 54.72 110 THR A N 1
ATOM 890 C CA . THR A 1 110 ? 19.886 6.293 -20.577 1.00 54.72 110 THR A CA 1
ATOM 891 C C . THR A 1 110 ? 19.240 4.942 -20.833 1.00 54.72 110 THR A C 1
ATOM 893 O O . THR A 1 110 ? 19.838 3.900 -20.574 1.00 54.72 110 THR A O 1
ATOM 896 N N . HIS A 1 111 ? 17.998 4.944 -21.318 1.00 59.03 111 HIS A N 1
ATOM 897 C CA . HIS A 1 111 ? 17.399 3.703 -21.795 1.00 59.03 111 HIS A CA 1
ATOM 898 C C . HIS A 1 111 ? 17.982 3.364 -23.175 1.00 59.03 111 HIS A C 1
ATOM 900 O O . HIS A 1 111 ? 17.841 4.170 -24.100 1.00 59.03 111 HIS A O 1
ATOM 906 N N . PRO A 1 112 ? 18.637 2.201 -23.350 1.00 54.75 112 PRO A N 1
ATOM 907 C CA . PRO A 1 112 ? 18.921 1.699 -24.686 1.00 54.75 112 PRO A CA 1
ATOM 908 C C . PRO A 1 112 ? 17.587 1.518 -25.416 1.00 54.75 112 PRO A C 1
ATOM 910 O O . PRO A 1 112 ? 16.624 1.054 -24.808 1.00 54.75 112 PRO A O 1
ATOM 913 N N . GLN A 1 113 ? 17.527 1.917 -26.691 1.00 56.94 113 GLN A N 1
ATOM 914 C CA . GLN A 1 113 ? 16.358 1.733 -27.561 1.00 56.94 113 GLN A CA 1
ATOM 915 C C . GLN A 1 113 ? 15.820 0.309 -27.389 1.00 56.94 113 GLN A C 1
ATOM 917 O O . GLN A 1 113 ? 16.478 -0.659 -27.783 1.00 56.94 113 GLN A O 1
ATOM 922 N N . ALA A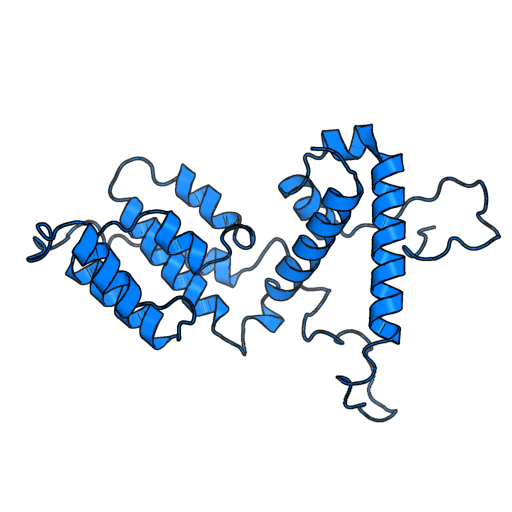 1 114 ? 14.665 0.174 -26.741 1.00 63.16 114 ALA A N 1
ATOM 923 C CA . ALA A 1 114 ? 14.158 -1.128 -26.369 1.00 63.16 114 ALA A CA 1
ATOM 924 C C . ALA A 1 114 ? 13.587 -1.801 -27.620 1.00 63.16 114 ALA A C 1
ATOM 926 O O . ALA A 1 114 ? 12.744 -1.272 -28.343 1.00 63.16 114 ALA A O 1
ATOM 927 N N . CYS A 1 115 ? 14.063 -3.017 -27.893 1.00 63.38 115 CYS A N 1
ATOM 928 C CA . CYS A 1 115 ? 13.668 -3.798 -29.069 1.00 63.38 115 CYS A CA 1
ATOM 929 C C . CYS A 1 115 ? 12.151 -4.112 -29.090 1.00 63.38 115 CYS A C 1
ATOM 931 O O . CYS A 1 115 ? 11.594 -4.450 -30.133 1.00 63.38 115 CYS A O 1
ATOM 933 N N . PHE A 1 116 ? 11.476 -3.951 -27.945 1.00 68.06 116 PHE A N 1
ATOM 934 C CA . PHE A 1 116 ? 10.080 -4.319 -27.708 1.00 68.06 116 PHE A CA 1
ATOM 935 C C . PHE A 1 116 ? 9.138 -3.130 -27.464 1.00 68.06 116 PHE A C 1
ATOM 937 O O . PHE A 1 116 ? 7.992 -3.341 -27.066 1.00 68.06 116 PHE A O 1
ATOM 944 N N . ASP A 1 117 ? 9.557 -1.898 -27.769 1.00 69.12 117 ASP A N 1
ATOM 945 C CA . ASP A 1 117 ? 8.710 -0.697 -27.627 1.00 69.12 117 ASP A CA 1
ATOM 946 C C . ASP A 1 117 ? 7.450 -0.724 -28.515 1.00 69.12 117 ASP A C 1
ATOM 948 O O . ASP A 1 117 ? 6.516 0.048 -28.318 1.00 69.12 117 ASP A O 1
ATOM 952 N N . ARG A 1 118 ? 7.413 -1.607 -29.522 1.00 78.44 118 ARG A N 1
ATOM 953 C CA . ARG A 1 118 ? 6.350 -1.674 -30.540 1.00 78.44 118 ARG A CA 1
ATOM 954 C C . ARG A 1 118 ? 5.327 -2.785 -30.317 1.00 78.44 118 ARG A C 1
ATOM 956 O O . ARG A 1 118 ? 4.523 -3.050 -31.210 1.00 78.44 118 ARG A O 1
ATOM 963 N N . LEU A 1 119 ? 5.376 -3.476 -29.181 1.00 86.69 119 LEU A N 1
ATOM 964 C CA . LEU A 1 119 ? 4.427 -4.549 -28.913 1.00 86.69 119 LEU A CA 1
ATOM 965 C C . LEU A 1 119 ? 3.018 -3.966 -28.662 1.00 86.69 119 LEU A C 1
ATOM 967 O O . LEU A 1 119 ? 2.898 -2.979 -27.933 1.00 86.69 119 LEU A O 1
ATOM 971 N N . PRO A 1 120 ? 1.946 -4.552 -29.233 1.00 91.69 120 PRO A N 1
ATOM 972 C CA . PRO A 1 120 ? 0.578 -4.182 -28.882 1.00 91.69 120 PRO A CA 1
ATOM 973 C C . PRO A 1 120 ? 0.345 -4.239 -27.369 1.00 91.69 120 PRO A C 1
ATOM 975 O O . PRO A 1 120 ? 0.804 -5.169 -26.699 1.00 91.69 120 PRO A O 1
ATOM 978 N N . ALA A 1 121 ? -0.403 -3.270 -26.839 1.00 89.25 121 ALA A N 1
ATOM 979 C CA . ALA A 1 121 ? -0.630 -3.124 -25.403 1.00 89.25 121 ALA A CA 1
ATOM 980 C C . ALA A 1 121 ? -1.249 -4.384 -24.775 1.00 89.25 121 ALA A C 1
ATOM 982 O O . ALA A 1 121 ? -0.928 -4.742 -23.646 1.00 89.25 121 ALA A O 1
ATOM 983 N N . GLU A 1 122 ? -2.094 -5.103 -25.510 1.00 93.19 122 GLU A N 1
ATOM 984 C CA . GLU A 1 122 ? -2.711 -6.355 -25.074 1.00 93.19 122 GLU A CA 1
ATOM 985 C C . GLU A 1 122 ? -1.664 -7.434 -24.782 1.00 93.19 122 GLU A C 1
ATOM 987 O O . GLU A 1 122 ? -1.770 -8.138 -23.777 1.00 93.19 122 GLU A O 1
ATOM 992 N N . LEU A 1 123 ? -0.632 -7.541 -25.624 1.00 93.38 123 LEU A N 1
ATOM 993 C CA . LEU A 1 123 ? 0.451 -8.504 -25.434 1.00 93.38 123 LEU A CA 1
ATOM 994 C C . LEU A 1 123 ? 1.396 -8.060 -24.315 1.00 93.38 123 LEU A C 1
ATOM 996 O O . LEU A 1 123 ? 1.814 -8.896 -23.518 1.00 93.38 123 LEU A O 1
ATOM 1000 N N . THR A 1 124 ? 1.668 -6.758 -24.198 1.00 93.62 124 THR A N 1
ATOM 1001 C CA . THR A 1 124 ? 2.402 -6.171 -23.064 1.00 93.62 124 THR A CA 1
ATOM 1002 C C . THR A 1 124 ? 1.727 -6.529 -21.743 1.00 93.62 124 THR A C 1
ATOM 1004 O O . THR A 1 124 ? 2.377 -7.028 -20.823 1.00 93.62 124 THR A O 1
ATOM 1007 N N . HIS A 1 125 ? 0.408 -6.336 -21.650 1.00 93.12 125 HIS A N 1
ATOM 1008 C CA . HIS A 1 125 ? -0.368 -6.680 -20.462 1.00 93.12 125 HIS A CA 1
ATOM 1009 C C . HIS A 1 125 ? -0.380 -8.185 -20.210 1.00 93.12 125 HIS A C 1
ATOM 1011 O O . HIS A 1 125 ? -0.172 -8.600 -19.075 1.00 93.12 125 HIS A O 1
ATOM 1017 N N . LEU A 1 126 ? -0.578 -8.997 -21.253 1.00 95.31 126 LEU A N 1
ATOM 1018 C CA . LEU A 1 126 ? -0.552 -10.451 -21.136 1.00 95.31 126 LEU A CA 1
ATOM 1019 C C . LEU A 1 126 ? 0.792 -10.918 -20.570 1.00 95.31 126 LEU A C 1
ATOM 1021 O O . LEU A 1 126 ? 0.817 -11.558 -19.529 1.00 95.31 126 LEU A O 1
ATOM 1025 N N . ILE A 1 127 ? 1.913 -10.543 -21.185 1.00 95.69 127 ILE A N 1
ATOM 1026 C CA . ILE A 1 127 ? 3.252 -10.934 -20.722 1.00 95.69 127 ILE A CA 1
ATOM 1027 C C . ILE A 1 127 ? 3.483 -10.461 -19.284 1.00 95.69 127 ILE A C 1
ATOM 1029 O O . ILE A 1 127 ? 3.958 -11.226 -18.450 1.00 95.69 127 ILE A O 1
ATOM 1033 N N . SER A 1 128 ? 3.082 -9.230 -18.967 1.00 96.12 128 SER A N 1
ATOM 1034 C CA . SER A 1 128 ? 3.229 -8.673 -17.621 1.00 96.12 128 SER A CA 1
ATOM 1035 C C . SER A 1 128 ? 2.434 -9.452 -16.568 1.00 96.12 128 SER A C 1
ATOM 1037 O O . SER A 1 128 ? 2.929 -9.661 -15.462 1.00 96.12 128 SER A O 1
ATOM 1039 N N . GLU A 1 129 ? 1.225 -9.914 -16.900 1.00 95.50 129 GLU A N 1
ATOM 1040 C CA . GLU A 1 129 ? 0.400 -10.755 -16.021 1.00 95.50 129 GLU A CA 1
ATOM 1041 C C . GLU A 1 129 ? 1.032 -12.132 -15.770 1.00 95.50 129 GLU A C 1
ATOM 1043 O O . GLU A 1 129 ? 0.894 -12.670 -14.673 1.00 95.50 129 GLU A O 1
ATOM 1048 N N . TRP A 1 130 ? 1.757 -12.675 -16.752 1.00 96.00 130 TRP A N 1
ATOM 1049 C CA . TRP A 1 130 ? 2.498 -13.931 -16.610 1.00 96.00 130 TRP A CA 1
ATOM 1050 C C . TRP A 1 130 ? 3.782 -13.773 -15.793 1.00 96.00 130 TRP A C 1
ATOM 1052 O O . TRP A 1 130 ? 4.100 -14.637 -14.983 1.00 96.00 130 TRP A O 1
ATOM 1062 N N . VAL A 1 131 ? 4.522 -12.680 -15.999 1.00 97.00 131 VAL A N 1
ATOM 1063 C CA . VAL A 1 131 ? 5.796 -12.424 -15.306 1.00 97.00 131 VAL A CA 1
ATOM 1064 C C . VAL A 1 131 ? 5.582 -12.055 -13.841 1.00 97.00 131 VAL A C 1
ATOM 1066 O O . VAL A 1 131 ? 6.404 -12.396 -12.995 1.00 97.00 131 VAL A O 1
ATOM 1069 N N . LEU A 1 132 ? 4.488 -11.359 -13.532 1.00 97.19 132 LEU A N 1
ATOM 1070 C CA . LEU A 1 132 ? 4.118 -11.014 -12.168 1.00 97.19 132 LEU A CA 1
ATOM 1071 C C . LEU A 1 132 ? 2.646 -11.357 -11.950 1.00 97.19 132 LEU A C 1
ATOM 1073 O O . LEU A 1 132 ? 1.794 -10.508 -12.210 1.00 97.19 132 LEU A O 1
ATOM 1077 N N . PRO A 1 133 ? 2.310 -12.563 -11.476 1.00 95.25 133 PRO A N 1
ATOM 1078 C CA . PRO A 1 133 ? 0.934 -12.914 -11.134 1.00 95.25 133 PRO A CA 1
ATOM 1079 C C . PRO A 1 133 ? 0.386 -12.075 -9.961 1.00 95.25 133 PRO A C 1
ATOM 1081 O O . PRO A 1 133 ? 1.096 -11.283 -9.338 1.00 95.25 133 PRO A O 1
ATOM 1084 N N . ILE A 1 134 ? -0.912 -12.217 -9.666 1.00 92.38 134 ILE A N 1
ATOM 1085 C CA . ILE A 1 134 ? -1.549 -11.564 -8.502 1.00 92.38 134 ILE A CA 1
ATOM 1086 C C . ILE A 1 134 ? -0.979 -12.126 -7.198 1.00 92.38 134 ILE A C 1
ATOM 1088 O O . ILE A 1 134 ? -0.643 -11.373 -6.287 1.00 92.38 134 ILE A O 1
ATOM 1092 N N . GLU A 1 135 ? -0.856 -13.449 -7.129 1.00 91.25 135 GLU A N 1
ATOM 1093 C CA . GLU A 1 135 ? -0.136 -14.148 -6.072 1.00 91.25 135 GLU A CA 1
ATOM 1094 C C . GLU A 1 135 ? 1.315 -14.300 -6.516 1.00 91.25 135 GLU A C 1
ATOM 1096 O O . GLU A 1 135 ? 1.655 -15.228 -7.243 1.00 91.25 135 GLU A O 1
ATOM 1101 N N . TYR A 1 136 ? 2.148 -13.337 -6.136 1.00 93.25 136 TYR A N 1
ATOM 1102 C CA . TYR A 1 136 ? 3.539 -13.257 -6.565 1.00 93.25 136 TYR A CA 1
ATOM 1103 C C . TYR A 1 136 ? 4.514 -13.730 -5.486 1.00 93.25 136 TYR A C 1
ATOM 1105 O O . TYR A 1 136 ? 4.231 -13.698 -4.287 1.00 93.25 136 TYR A O 1
ATOM 1113 N N . THR A 1 137 ? 5.708 -14.095 -5.933 1.00 92.75 137 THR A N 1
ATOM 1114 C CA . THR A 1 137 ? 6.895 -14.371 -5.125 1.00 92.75 137 THR A CA 1
ATOM 1115 C C . THR A 1 137 ? 7.915 -13.234 -5.234 1.00 92.75 137 THR A C 1
ATOM 1117 O O . THR A 1 137 ? 7.806 -12.336 -6.074 1.00 92.75 137 THR A O 1
ATOM 1120 N N . SER A 1 138 ? 8.958 -13.267 -4.402 1.00 91.88 138 SER A N 1
ATOM 1121 C CA . SER A 1 138 ? 10.103 -12.356 -4.538 1.00 91.88 138 SER A CA 1
ATOM 1122 C C . SER A 1 138 ? 10.809 -12.482 -5.892 1.00 91.88 138 SER A C 1
ATOM 1124 O O . SER A 1 138 ? 11.338 -11.492 -6.402 1.00 91.88 138 SER A O 1
ATOM 1126 N N . ASP A 1 139 ? 10.813 -13.682 -6.480 1.00 94.75 139 ASP A N 1
ATOM 1127 C CA . ASP A 1 139 ? 11.435 -13.932 -7.779 1.00 94.75 139 ASP A CA 1
ATOM 1128 C C . ASP A 1 139 ? 10.623 -13.300 -8.913 1.00 94.75 139 ASP A C 1
ATOM 1130 O O . ASP A 1 139 ? 11.210 -12.672 -9.791 1.00 94.75 139 ASP A O 1
ATOM 1134 N N . ASP A 1 140 ? 9.292 -13.349 -8.844 1.00 96.31 140 ASP A N 1
ATOM 1135 C CA . ASP A 1 140 ? 8.409 -12.696 -9.820 1.00 96.31 140 ASP A CA 1
ATOM 1136 C C . ASP A 1 140 ? 8.602 -11.175 -9.825 1.00 96.31 140 ASP A C 1
ATOM 1138 O O . ASP A 1 140 ? 8.707 -10.546 -10.877 1.00 96.31 140 ASP A O 1
ATOM 1142 N N . VAL A 1 141 ? 8.741 -10.567 -8.640 1.00 95.50 141 VAL A N 1
ATOM 1143 C CA . VAL A 1 141 ? 9.024 -9.127 -8.506 1.00 95.50 141 VAL A CA 1
ATOM 1144 C C . VAL A 1 141 ? 10.374 -8.767 -9.137 1.00 95.50 141 VAL A C 1
ATOM 1146 O O . VAL A 1 141 ? 10.495 -7.740 -9.813 1.00 95.50 141 VAL A O 1
ATOM 1149 N N . ARG A 1 142 ? 11.394 -9.616 -8.954 1.00 94.69 142 ARG A N 1
ATOM 1150 C CA . ARG A 1 142 ? 12.712 -9.436 -9.581 1.00 94.69 142 ARG A CA 1
ATOM 1151 C C . ARG A 1 142 ? 12.640 -9.609 -11.100 1.00 94.69 142 ARG A C 1
ATOM 1153 O O . ARG A 1 142 ? 13.216 -8.802 -11.826 1.00 94.69 142 ARG A O 1
ATOM 1160 N N . ASN A 1 143 ? 11.912 -10.611 -11.582 1.00 95.75 143 ASN A N 1
ATOM 1161 C CA . ASN A 1 143 ? 11.725 -10.859 -13.010 1.00 95.75 143 ASN A CA 1
ATOM 1162 C C . ASN A 1 143 ? 10.992 -9.694 -13.682 1.00 95.75 143 ASN A C 1
ATOM 1164 O O . ASN A 1 143 ? 11.438 -9.209 -14.719 1.00 95.75 143 ASN A O 1
ATOM 1168 N N . MET A 1 144 ? 9.942 -9.172 -13.044 1.00 96.19 144 MET A N 1
ATOM 1169 C CA . MET A 1 144 ? 9.235 -7.981 -13.508 1.00 96.19 144 MET A CA 1
ATOM 1170 C C . MET A 1 144 ? 10.155 -6.763 -13.583 1.00 96.19 144 MET A C 1
ATOM 1172 O O . MET A 1 144 ? 10.128 -6.035 -14.571 1.00 96.19 144 MET A O 1
ATOM 1176 N N . ARG A 1 145 ? 11.013 -6.546 -12.577 1.00 93.25 145 ARG A N 1
ATOM 1177 C CA . ARG A 1 145 ? 12.003 -5.459 -12.621 1.00 93.25 145 ARG A CA 1
ATOM 1178 C C . ARG A 1 145 ? 12.890 -5.563 -13.852 1.00 93.25 145 ARG A C 1
ATOM 1180 O O . ARG A 1 145 ? 13.026 -4.589 -14.584 1.00 93.25 145 ARG A O 1
ATOM 1187 N N . ASN A 1 146 ? 13.474 -6.736 -14.072 1.00 91.88 146 ASN A N 1
ATOM 1188 C CA . ASN A 1 146 ? 14.360 -6.970 -15.206 1.00 91.88 146 ASN A CA 1
ATOM 1189 C C . ASN A 1 146 ? 13.623 -6.760 -16.532 1.00 91.88 146 ASN A C 1
ATOM 1191 O O . ASN A 1 146 ? 14.166 -6.135 -17.437 1.00 91.88 146 ASN A O 1
ATOM 1195 N N . MET A 1 147 ? 12.374 -7.221 -16.621 1.00 91.94 147 MET A N 1
ATOM 1196 C CA . MET A 1 147 ? 11.528 -7.036 -17.795 1.00 91.94 147 MET A CA 1
ATOM 1197 C C . MET A 1 147 ? 11.261 -5.552 -18.080 1.00 91.94 147 MET A C 1
ATOM 1199 O O . MET A 1 147 ? 11.477 -5.108 -19.202 1.00 91.94 147 MET A O 1
ATOM 1203 N N . LEU A 1 148 ? 10.848 -4.761 -17.083 1.00 90.31 148 LEU A N 1
ATOM 1204 C CA . LEU A 1 148 ? 10.579 -3.328 -17.272 1.00 90.31 148 LEU A CA 1
ATOM 1205 C C . LEU A 1 148 ? 11.845 -2.537 -17.622 1.00 90.31 148 LEU A C 1
ATOM 1207 O O . LEU A 1 148 ? 11.788 -1.641 -18.459 1.00 90.31 148 LEU A O 1
ATOM 1211 N N . LEU A 1 149 ? 12.992 -2.891 -17.033 1.00 86.75 149 LEU A N 1
ATOM 121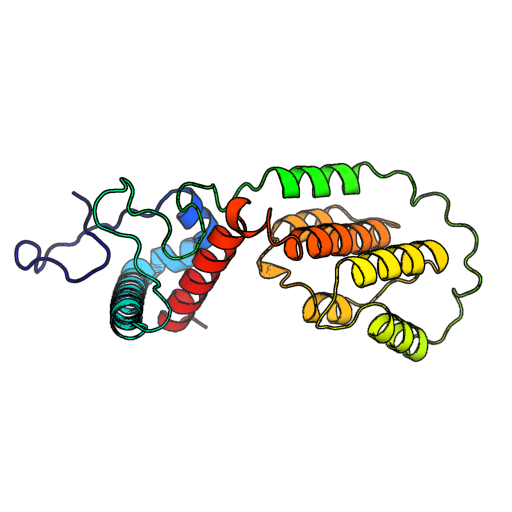2 C CA . LEU A 1 149 ? 14.286 -2.297 -17.383 1.00 86.75 149 LEU A CA 1
ATOM 1213 C C . LEU A 1 149 ? 14.746 -2.680 -18.796 1.00 86.75 149 LEU A C 1
ATOM 1215 O O . LEU A 1 149 ? 15.365 -1.870 -19.478 1.00 86.75 149 LEU A O 1
ATOM 1219 N N . ALA A 1 150 ? 14.458 -3.898 -19.251 1.00 86.25 150 ALA A N 1
ATOM 1220 C CA . ALA A 1 150 ? 14.838 -4.344 -20.588 1.00 86.25 150 ALA A CA 1
ATOM 1221 C C . ALA A 1 150 ? 13.913 -3.779 -21.675 1.00 86.25 150 ALA A C 1
ATOM 1223 O O . ALA A 1 150 ? 14.371 -3.448 -22.767 1.00 86.25 150 ALA A O 1
ATOM 1224 N N . PHE A 1 151 ? 12.611 -3.705 -21.394 1.00 87.06 151 PHE A N 1
ATOM 1225 C CA . PHE A 1 151 ? 11.590 -3.395 -22.395 1.00 87.06 151 PHE A CA 1
ATOM 1226 C C . PHE A 1 151 ? 11.093 -1.955 -22.348 1.00 87.06 151 PHE A C 1
ATOM 1228 O O . PHE A 1 151 ? 10.411 -1.547 -23.275 1.00 87.06 151 PHE A O 1
ATOM 1235 N N . GLY A 1 152 ? 11.389 -1.196 -21.290 1.00 84.38 152 GLY A N 1
ATOM 1236 C CA . GLY A 1 152 ? 10.954 0.198 -21.183 1.00 84.38 152 GLY A CA 1
ATOM 1237 C C . GLY A 1 152 ? 9.432 0.368 -21.128 1.00 84.38 152 GLY A C 1
ATOM 1238 O O . GLY A 1 152 ? 8.922 1.438 -21.444 1.00 84.38 152 GLY A O 1
ATOM 1239 N N . TRP A 1 153 ? 8.688 -0.674 -20.750 1.00 88.19 153 TRP A N 1
ATOM 1240 C CA . TRP A 1 153 ? 7.228 -0.636 -20.760 1.00 88.19 153 TRP A CA 1
ATOM 1241 C C . TRP A 1 153 ? 6.655 0.187 -19.602 1.00 88.19 153 TRP A C 1
ATOM 1243 O O . TRP A 1 153 ? 7.084 0.065 -18.452 1.00 88.19 153 TRP A O 1
ATOM 1253 N N . ASP A 1 154 ? 5.629 0.982 -19.905 1.00 87.69 154 ASP A N 1
ATOM 1254 C CA . ASP A 1 154 ? 4.795 1.658 -18.912 1.00 87.69 154 ASP A CA 1
ATOM 1255 C C . ASP A 1 154 ? 3.503 0.864 -18.702 1.00 87.69 154 ASP A C 1
ATOM 1257 O O . ASP A 1 154 ? 2.669 0.745 -19.603 1.00 87.69 154 ASP A O 1
ATOM 1261 N N . LEU A 1 155 ? 3.356 0.269 -17.518 1.00 91.25 155 LEU A N 1
ATOM 1262 C CA . LEU A 1 155 ? 2.202 -0.549 -17.175 1.00 91.25 155 LEU A CA 1
ATOM 1263 C C . LEU A 1 155 ? 1.099 0.301 -16.538 1.00 91.25 155 LEU A C 1
ATOM 1265 O O . LEU A 1 155 ? 1.351 1.099 -15.625 1.00 91.25 155 LEU A O 1
ATOM 1269 N N . PRO A 1 156 ? -0.164 0.076 -16.932 1.00 90.50 156 PRO A N 1
ATOM 1270 C CA . PRO A 1 156 ? -1.282 0.889 -16.484 1.00 90.50 156 PRO A CA 1
ATOM 1271 C C . PRO A 1 156 ? -1.544 0.730 -14.983 1.00 90.50 156 PRO A C 1
ATOM 1273 O O . PRO A 1 156 ? -1.352 -0.329 -14.390 1.00 90.50 156 PRO A O 1
ATOM 1276 N N . GLY A 1 157 ? -2.103 1.766 -14.353 1.00 88.56 157 GLY A N 1
ATOM 1277 C CA . GLY A 1 157 ? -2.376 1.768 -12.909 1.00 88.56 157 GLY A CA 1
ATOM 1278 C C . GLY A 1 157 ? -3.249 0.606 -12.406 1.00 88.56 157 GLY A C 1
ATOM 1279 O O . GLY A 1 157 ? -3.110 0.185 -11.260 1.00 88.56 157 GLY A O 1
ATOM 1280 N N . TRP A 1 158 ? -4.135 0.048 -13.241 1.00 91.56 158 TRP A N 1
ATOM 1281 C CA . TRP A 1 158 ? -4.938 -1.120 -12.855 1.00 91.56 158 TRP A CA 1
ATOM 1282 C C . TRP A 1 158 ? -4.086 -2.377 -12.628 1.00 91.56 158 TRP A C 1
ATOM 1284 O O . TRP A 1 158 ? -4.440 -3.175 -11.762 1.00 91.56 158 TRP A O 1
ATOM 1294 N N . PHE A 1 159 ? -2.964 -2.530 -13.339 1.00 94.06 159 PHE A N 1
ATOM 1295 C CA . PHE A 1 159 ? -2.051 -3.665 -13.195 1.00 94.06 159 PHE A CA 1
ATOM 1296 C C . PHE A 1 159 ? -1.472 -3.714 -11.777 1.00 94.06 159 PHE A C 1
ATOM 1298 O O . PHE A 1 159 ? -1.483 -4.754 -11.116 1.00 94.06 159 PHE A O 1
ATOM 1305 N N . TRP A 1 160 ? -1.045 -2.548 -11.292 1.00 92.69 160 TRP A N 1
ATOM 1306 C CA . TRP A 1 160 ? -0.440 -2.363 -9.979 1.00 92.69 160 TRP A CA 1
ATOM 1307 C C . TRP A 1 160 ? -1.452 -2.491 -8.841 1.00 92.69 160 TRP A C 1
ATOM 1309 O O . TRP A 1 160 ? -1.205 -3.230 -7.890 1.00 92.69 160 TRP A O 1
ATOM 1319 N N . ARG A 1 161 ? -2.627 -1.855 -8.958 1.00 90.56 161 ARG A N 1
ATOM 1320 C CA . ARG A 1 161 ? -3.670 -1.882 -7.911 1.00 90.56 161 ARG A CA 1
ATOM 1321 C C . ARG A 1 161 ? -4.195 -3.282 -7.591 1.00 90.56 161 ARG A C 1
ATOM 1323 O O . ARG A 1 161 ? -4.682 -3.506 -6.489 1.00 90.56 161 ARG A O 1
ATOM 1330 N N . ARG A 1 162 ? -4.110 -4.228 -8.533 1.00 91.94 162 ARG A N 1
ATOM 1331 C CA . ARG A 1 162 ? -4.499 -5.630 -8.294 1.00 91.94 162 ARG A CA 1
ATOM 1332 C C . ARG A 1 162 ? -3.490 -6.407 -7.445 1.00 91.94 162 ARG A C 1
ATOM 1334 O O . ARG A 1 162 ? -3.866 -7.422 -6.874 1.00 91.94 162 ARG A O 1
ATOM 1341 N N . ARG A 1 163 ? -2.236 -5.953 -7.386 1.00 92.25 163 ARG A N 1
ATOM 1342 C CA . ARG A 1 163 ? -1.105 -6.655 -6.750 1.00 92.25 163 ARG A CA 1
ATOM 1343 C C . ARG A 1 163 ? -0.636 -5.972 -5.475 1.00 92.25 163 ARG A C 1
ATOM 1345 O O . ARG A 1 163 ? -0.216 -6.633 -4.534 1.00 92.25 163 ARG A O 1
ATOM 1352 N N . LEU A 1 164 ? -0.716 -4.646 -5.443 1.00 90.25 164 LEU A N 1
ATOM 1353 C CA . LEU A 1 164 ? -0.262 -3.827 -4.336 1.00 90.25 164 LEU A CA 1
ATOM 1354 C C . LEU A 1 164 ? -1.444 -3.070 -3.733 1.00 90.25 164 LEU A C 1
ATOM 1356 O O . LEU A 1 164 ? -2.118 -2.299 -4.416 1.00 90.25 164 LEU A O 1
ATOM 1360 N N . ALA A 1 165 ? -1.654 -3.247 -2.429 1.00 87.75 165 ALA A N 1
ATOM 1361 C CA . ALA A 1 165 ? -2.579 -2.426 -1.657 1.00 87.75 165 ALA A CA 1
ATOM 1362 C C . ALA A 1 165 ? -1.986 -1.017 -1.476 1.00 87.75 165 ALA A C 1
ATOM 1364 O O . ALA A 1 165 ? -1.420 -0.710 -0.428 1.00 87.75 165 ALA A O 1
ATOM 1365 N N . GLU A 1 166 ? -2.068 -0.181 -2.516 1.00 85.69 166 GLU A N 1
ATOM 1366 C CA . GLU A 1 166 ? -1.454 1.158 -2.551 1.00 85.69 166 GLU A CA 1
ATOM 1367 C C . GLU A 1 166 ? -1.913 2.051 -1.386 1.00 85.69 166 GLU A C 1
ATOM 1369 O O . GLU A 1 166 ? -1.122 2.844 -0.881 1.00 85.69 166 GLU A O 1
ATOM 1374 N N . ASP A 1 167 ? -3.129 1.846 -0.870 1.00 83.75 167 ASP A N 1
ATOM 1375 C CA . ASP A 1 167 ? -3.666 2.555 0.302 1.00 83.75 167 ASP A CA 1
ATOM 1376 C C . ASP A 1 167 ? -2.840 2.338 1.582 1.00 83.75 167 ASP A C 1
ATOM 1378 O O . ASP A 1 167 ? -2.882 3.150 2.508 1.00 83.75 167 ASP A O 1
ATOM 1382 N N . LEU A 1 168 ? -2.060 1.253 1.654 1.00 87.94 168 LEU A N 1
ATOM 1383 C CA . LEU A 1 168 ? -1.130 1.007 2.756 1.00 87.94 168 LEU A CA 1
ATOM 1384 C C . LEU A 1 168 ? 0.118 1.906 2.672 1.00 87.94 168 LEU A C 1
ATOM 1386 O O . LEU A 1 168 ? 0.793 2.127 3.683 1.00 87.94 168 LEU A O 1
ATOM 1390 N N . PHE A 1 169 ? 0.420 2.441 1.489 1.00 88.94 169 PHE A N 1
ATOM 1391 C CA . PHE A 1 169 ? 1.644 3.163 1.148 1.00 88.94 169 PHE A CA 1
ATOM 1392 C C . PHE A 1 169 ? 1.324 4.585 0.706 1.00 88.94 169 PHE A C 1
ATOM 1394 O O . PHE A 1 169 ? 1.512 4.966 -0.447 1.00 88.94 169 PHE A O 1
ATOM 1401 N N . PHE A 1 170 ? 0.876 5.410 1.649 1.00 84.50 170 PHE A N 1
ATOM 1402 C CA . PHE A 1 170 ? 0.599 6.830 1.411 1.00 84.50 170 PHE A CA 1
ATOM 1403 C C . PHE A 1 170 ? 1.770 7.596 0.789 1.00 84.50 170 PHE A C 1
ATOM 1405 O O . PHE A 1 170 ? 1.597 8.659 0.202 1.00 84.50 170 PHE A O 1
ATOM 1412 N N . GLU A 1 171 ? 2.982 7.095 0.986 1.00 83.44 171 GLU A N 1
ATOM 1413 C CA . GLU A 1 171 ? 4.192 7.666 0.439 1.00 83.44 171 GLU A CA 1
ATOM 1414 C C . GLU A 1 171 ? 4.259 7.574 -1.098 1.00 83.44 171 GLU A C 1
ATOM 1416 O O . GLU A 1 171 ? 4.878 8.434 -1.724 1.00 83.44 171 GLU A O 1
ATOM 1421 N N . LEU A 1 172 ? 3.565 6.608 -1.718 1.00 81.00 172 LEU A N 1
ATOM 1422 C CA . LEU A 1 172 ? 3.439 6.520 -3.180 1.00 81.00 172 LEU A CA 1
ATOM 1423 C C . LEU A 1 172 ? 2.761 7.763 -3.768 1.00 81.00 172 LEU A C 1
ATOM 1425 O O . LEU A 1 172 ? 3.113 8.203 -4.860 1.00 81.00 172 LEU A O 1
ATOM 1429 N N . GLU A 1 173 ? 1.829 8.369 -3.031 1.00 79.44 173 GLU A N 1
ATOM 1430 C CA . GLU A 1 173 ? 1.127 9.575 -3.476 1.00 79.44 173 GLU A CA 1
ATOM 1431 C C . GLU A 1 173 ? 2.051 10.797 -3.519 1.00 79.44 173 GLU A C 1
ATOM 1433 O O . GLU A 1 173 ? 1.907 11.654 -4.391 1.00 79.44 173 GLU A O 1
ATOM 1438 N N . VAL A 1 174 ? 3.024 10.875 -2.603 1.00 75.06 174 VAL A N 1
ATOM 1439 C CA . VAL A 1 174 ? 4.039 11.941 -2.611 1.00 75.06 174 VAL A CA 1
ATOM 1440 C C . VAL A 1 174 ? 4.832 11.870 -3.909 1.00 75.06 174 VAL A C 1
ATOM 1442 O O . VAL A 1 174 ? 4.975 12.873 -4.601 1.00 75.06 174 VAL A O 1
ATOM 1445 N N . LEU A 1 175 ? 5.262 10.670 -4.292 1.00 72.25 175 LEU A N 1
ATOM 1446 C CA . LEU A 1 175 ? 6.027 10.475 -5.515 1.00 72.25 175 LEU A CA 1
ATOM 1447 C C . LEU A 1 175 ? 5.199 10.680 -6.764 1.00 72.25 175 LEU A C 1
ATOM 1449 O O . LEU A 1 175 ? 5.661 11.353 -7.673 1.00 72.25 175 LEU A O 1
ATOM 1453 N N . ARG A 1 176 ? 3.950 10.214 -6.790 1.00 77.69 176 ARG A N 1
ATOM 1454 C CA . ARG A 1 176 ? 3.039 10.496 -7.904 1.00 77.69 176 ARG A CA 1
ATOM 1455 C C . ARG A 1 176 ? 2.946 11.997 -8.203 1.00 77.69 176 ARG A C 1
ATOM 1457 O O . ARG A 1 176 ? 2.870 12.376 -9.367 1.00 77.69 176 ARG A O 1
ATOM 1464 N N . LYS A 1 177 ? 2.992 12.842 -7.166 1.00 76.12 177 LYS A N 1
ATOM 1465 C CA . LYS A 1 177 ? 3.001 14.308 -7.293 1.00 76.12 177 LYS A CA 1
ATOM 1466 C C . LYS A 1 177 ? 4.375 14.877 -7.657 1.00 76.12 177 LYS A C 1
ATOM 1468 O O . LYS A 1 177 ? 4.435 15.835 -8.417 1.00 76.12 177 LYS A O 1
ATOM 1473 N N . SER A 1 178 ? 5.459 14.308 -7.131 1.00 68.06 178 SER A N 1
ATOM 1474 C CA . SER A 1 178 ? 6.837 14.733 -7.428 1.00 68.06 178 SER A CA 1
ATOM 1475 C C . SER A 1 178 ? 7.342 14.277 -8.803 1.00 68.06 178 SER A C 1
ATOM 1477 O O . SER A 1 178 ? 8.296 14.840 -9.324 1.00 68.06 178 SER A O 1
ATOM 1479 N N . CYS A 1 179 ? 6.711 13.270 -9.402 1.00 64.25 179 CYS A N 1
ATOM 1480 C CA . CYS A 1 179 ? 7.086 12.648 -10.668 1.00 64.25 179 CYS A CA 1
ATOM 1481 C C . CYS A 1 179 ? 6.564 13.403 -11.912 1.00 64.25 179 CYS A C 1
ATOM 1483 O O . CYS A 1 179 ? 6.236 12.788 -12.921 1.00 64.25 179 CYS A O 1
ATOM 1485 N N . PHE A 1 180 ? 6.490 14.732 -11.878 1.00 56.56 180 PHE A N 1
ATOM 1486 C CA . PHE A 1 180 ? 6.197 15.536 -13.069 1.00 56.56 180 PHE A CA 1
ATOM 1487 C C . PHE A 1 180 ? 7.312 16.574 -13.275 1.00 56.56 180 PHE A C 1
ATOM 1489 O O . PHE A 1 180 ? 7.510 17.377 -12.361 1.00 56.56 180 PHE A O 1
ATOM 1496 N N . PRO A 1 181 ? 8.039 16.580 -14.427 1.00 57.28 181 PRO A N 1
ATOM 1497 C CA . PRO A 1 181 ? 7.791 15.885 -15.711 1.00 57.28 181 PRO A CA 1
ATOM 1498 C C . PRO A 1 181 ? 8.694 14.629 -15.988 1.00 57.28 181 PRO A C 1
ATOM 1500 O O . PRO A 1 181 ? 9.504 14.272 -15.134 1.00 57.28 181 PRO A O 1
ATOM 1503 N N . PRO A 1 182 ? 8.518 13.902 -17.127 1.00 56.34 182 PRO A N 1
ATOM 1504 C CA . PRO A 1 182 ? 9.134 12.590 -17.458 1.00 56.34 182 PRO A CA 1
ATOM 1505 C C . PRO A 1 182 ? 10.680 12.496 -17.396 1.00 56.34 182 PRO A C 1
ATOM 1507 O O . PRO A 1 182 ? 11.331 13.523 -17.570 1.00 56.34 182 PRO A O 1
ATOM 1510 N N . PRO A 1 183 ? 11.281 11.282 -17.234 1.00 59.12 183 PRO A N 1
ATOM 1511 C CA . PRO A 1 183 ? 10.686 9.936 -17.243 1.00 59.12 183 PRO A CA 1
ATOM 1512 C C . PRO A 1 183 ? 10.443 9.408 -15.823 1.00 59.12 183 PRO A C 1
ATOM 1514 O O . PRO A 1 183 ? 11.014 8.425 -15.355 1.00 59.12 183 PRO A O 1
ATOM 1517 N N . ALA A 1 184 ? 9.569 10.085 -15.096 1.00 69.12 184 ALA A N 1
ATOM 1518 C CA . ALA A 1 184 ? 9.290 9.762 -13.712 1.00 69.12 184 ALA A CA 1
ATOM 1519 C C . ALA A 1 184 ? 8.319 8.571 -13.524 1.00 69.12 184 ALA A C 1
ATOM 1521 O O . ALA A 1 184 ? 8.180 8.056 -12.414 1.00 69.12 184 ALA A O 1
ATOM 1522 N N . TRP A 1 185 ? 7.693 8.079 -14.603 1.00 77.31 185 TRP A N 1
ATOM 1523 C CA . TRP A 1 185 ? 6.849 6.878 -14.576 1.00 77.31 185 TRP A CA 1
ATOM 1524 C C . TRP A 1 185 ? 7.668 5.618 -14.248 1.00 77.31 185 TRP A C 1
ATOM 1526 O O . TRP A 1 185 ? 7.236 4.812 -13.425 1.00 77.31 185 TRP A O 1
ATOM 1536 N N . MET A 1 186 ? 8.895 5.492 -14.773 1.00 82.50 186 MET A N 1
ATOM 1537 C CA . MET A 1 186 ? 9.774 4.356 -14.467 1.00 82.50 186 MET A CA 1
ATOM 1538 C C . MET A 1 186 ? 10.167 4.345 -12.985 1.00 82.50 186 MET A C 1
ATOM 1540 O O . MET A 1 186 ? 10.106 3.300 -12.338 1.00 82.50 186 MET A O 1
ATOM 1544 N N . LYS A 1 187 ? 10.461 5.519 -12.403 1.00 83.75 187 LYS A N 1
ATOM 1545 C CA . LYS A 1 187 ? 10.727 5.657 -10.959 1.00 83.75 187 LYS A CA 1
ATOM 1546 C C . LYS A 1 187 ? 9.549 5.149 -10.119 1.00 83.75 187 LYS A C 1
ATOM 1548 O O . LYS A 1 187 ? 9.754 4.396 -9.167 1.00 83.75 187 LYS A O 1
ATOM 1553 N N . LEU A 1 188 ? 8.316 5.495 -10.502 1.00 85.81 188 LEU A N 1
ATOM 1554 C CA . LEU A 1 188 ? 7.112 5.033 -9.809 1.00 85.81 188 LEU A CA 1
ATOM 1555 C C . LEU A 1 188 ? 6.926 3.509 -9.913 1.00 85.81 188 LEU A C 1
ATOM 1557 O O . LEU A 1 188 ? 6.640 2.860 -8.907 1.00 85.81 188 LEU A O 1
ATOM 1561 N N . GLN A 1 189 ? 7.115 2.922 -11.099 1.00 89.19 189 GLN A N 1
ATOM 1562 C CA . GLN A 1 189 ? 7.009 1.468 -11.287 1.00 89.19 189 GLN A CA 1
ATOM 1563 C C . GLN A 1 189 ? 8.082 0.705 -10.500 1.00 89.19 189 GLN A C 1
ATOM 1565 O O . GLN A 1 189 ? 7.780 -0.284 -9.833 1.00 89.19 189 GLN A O 1
ATOM 1570 N N . MET A 1 190 ? 9.323 1.192 -10.505 1.00 89.00 190 MET A N 1
ATOM 1571 C CA . MET A 1 190 ? 10.416 0.579 -9.749 1.00 89.00 190 MET A CA 1
ATOM 1572 C C . MET A 1 190 ? 10.167 0.618 -8.247 1.00 89.00 190 MET A C 1
ATOM 1574 O O . MET A 1 190 ? 10.388 -0.383 -7.566 1.00 89.00 190 MET A O 1
ATOM 1578 N N . MET A 1 191 ? 9.635 1.729 -7.734 1.00 87.94 191 MET A N 1
ATOM 1579 C CA . MET A 1 191 ? 9.274 1.800 -6.326 1.00 87.94 191 MET A CA 1
ATOM 1580 C C . MET A 1 191 ? 8.137 0.839 -5.979 1.00 87.94 191 MET A C 1
ATOM 1582 O O . MET A 1 191 ? 8.208 0.180 -4.944 1.00 87.94 191 MET A O 1
ATOM 1586 N N . ARG A 1 192 ? 7.102 0.715 -6.822 1.00 91.06 192 ARG A N 1
ATOM 1587 C CA . ARG A 1 192 ? 6.044 -0.283 -6.594 1.00 91.06 192 ARG A CA 1
ATOM 1588 C C . ARG A 1 192 ? 6.645 -1.675 -6.430 1.00 91.06 192 ARG A C 1
ATOM 1590 O O . ARG A 1 192 ? 6.286 -2.367 -5.486 1.00 91.06 192 ARG A O 1
ATOM 1597 N N . LEU A 1 193 ? 7.620 -2.039 -7.263 1.00 93.00 193 LEU A N 1
ATOM 1598 C CA . LEU A 1 193 ? 8.342 -3.305 -7.132 1.00 93.00 193 LEU A CA 1
ATOM 1599 C C . LEU A 1 193 ? 9.187 -3.386 -5.851 1.00 93.00 193 LEU A C 1
ATOM 1601 O O . LEU A 1 193 ? 9.150 -4.413 -5.181 1.00 93.00 193 LEU A O 1
ATOM 1605 N N . ASP A 1 194 ? 9.923 -2.333 -5.479 1.00 90.50 194 ASP A N 1
ATOM 1606 C CA . ASP A 1 194 ? 10.683 -2.297 -4.214 1.00 90.50 194 ASP A CA 1
ATOM 1607 C C . ASP A 1 194 ? 9.755 -2.501 -2.997 1.00 90.50 194 ASP A C 1
ATOM 1609 O O . ASP A 1 194 ? 10.054 -3.277 -2.089 1.00 90.50 194 ASP A O 1
ATOM 1613 N N . VAL A 1 195 ? 8.587 -1.855 -2.997 1.00 90.50 195 VAL A N 1
ATOM 1614 C CA .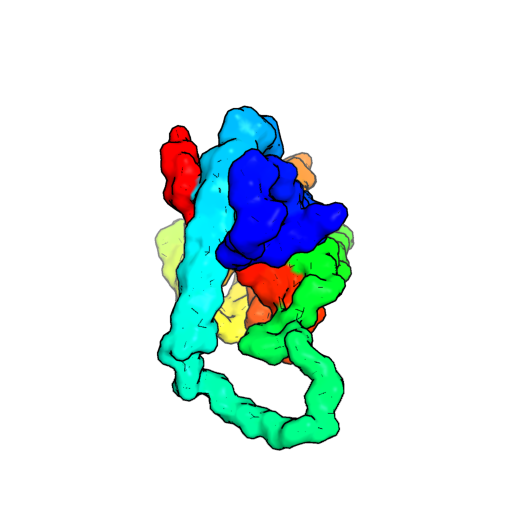 VAL A 1 195 ? 7.579 -1.998 -1.941 1.00 90.50 195 VAL A CA 1
ATOM 1615 C C . VAL A 1 195 ? 6.949 -3.392 -1.951 1.00 90.50 195 VAL A C 1
ATOM 1617 O O . VAL A 1 195 ? 6.798 -3.997 -0.890 1.00 90.50 195 VAL A O 1
ATOM 1620 N N . MET A 1 196 ? 6.615 -3.936 -3.124 1.00 91.81 196 MET A N 1
ATOM 1621 C CA . MET A 1 196 ? 6.099 -5.304 -3.251 1.00 91.81 196 MET A CA 1
ATOM 1622 C C . MET A 1 196 ? 7.090 -6.326 -2.688 1.00 91.81 196 MET A C 1
ATOM 1624 O O . MET A 1 196 ? 6.690 -7.208 -1.926 1.00 91.81 196 MET A O 1
ATOM 1628 N N . TYR A 1 197 ? 8.382 -6.166 -2.985 1.00 90.31 197 TYR A N 1
ATOM 1629 C CA . TYR A 1 197 ? 9.441 -7.010 -2.436 1.00 90.31 197 TYR A CA 1
ATOM 1630 C C . TYR A 1 197 ? 9.474 -6.944 -0.903 1.00 90.31 197 TYR A C 1
ATOM 1632 O O . TYR A 1 197 ? 9.447 -7.978 -0.237 1.00 90.31 197 TYR A O 1
ATOM 1640 N N . LEU A 1 198 ? 9.434 -5.733 -0.334 1.00 87.31 198 LEU A N 1
ATOM 1641 C CA . LEU A 1 198 ? 9.381 -5.532 1.117 1.00 87.31 198 LEU A CA 1
ATOM 1642 C C . LEU A 1 198 ? 8.161 -6.200 1.765 1.00 87.31 198 LEU A C 1
ATOM 1644 O O . LEU A 1 198 ? 8.275 -6.789 2.834 1.00 87.31 198 LEU A O 1
ATOM 1648 N N . THR A 1 199 ? 6.986 -6.130 1.136 1.00 84.56 199 THR A N 1
ATOM 1649 C CA . THR A 1 199 ? 5.774 -6.762 1.692 1.00 84.56 199 THR A CA 1
ATOM 1650 C C . THR A 1 199 ? 5.809 -8.283 1.698 1.00 84.56 199 THR A C 1
ATOM 1652 O O . THR A 1 199 ? 5.100 -8.894 2.495 1.00 84.56 199 THR A O 1
ATOM 1655 N N . PHE A 1 200 ? 6.616 -8.891 0.828 1.00 83.56 200 PHE A N 1
ATOM 1656 C CA . PHE A 1 200 ? 6.748 -10.341 0.757 1.00 83.56 200 PHE A CA 1
ATOM 1657 C C . PHE A 1 200 ? 7.678 -10.897 1.848 1.00 83.56 200 PHE A C 1
ATOM 1659 O O . PHE A 1 200 ? 7.543 -12.056 2.244 1.00 83.56 200 PHE A O 1
ATOM 1666 N N . ASP A 1 201 ? 8.597 -10.078 2.373 1.00 82.62 201 ASP A N 1
ATOM 1667 C CA . ASP A 1 201 ? 9.511 -10.480 3.441 1.00 82.62 201 ASP A CA 1
ATOM 1668 C C . ASP A 1 201 ? 8.751 -10.745 4.752 1.00 82.62 201 ASP A C 1
ATOM 1670 O O . ASP A 1 201 ? 8.391 -9.838 5.509 1.00 82.62 201 ASP A O 1
ATOM 1674 N N . ARG A 1 202 ? 8.542 -12.033 5.039 1.00 77.81 202 ARG A N 1
ATOM 1675 C CA . ARG A 1 202 ? 7.829 -12.514 6.230 1.00 77.81 202 ARG A CA 1
ATOM 1676 C C . ARG A 1 202 ? 8.569 -12.242 7.538 1.00 77.81 202 ARG A C 1
ATOM 1678 O O . ARG A 1 202 ? 7.939 -12.280 8.591 1.00 77.81 202 ARG A O 1
ATOM 1685 N N . THR A 1 203 ? 9.872 -11.985 7.486 1.00 80.06 203 THR A N 1
ATOM 1686 C CA . THR A 1 203 ? 10.680 -11.678 8.671 1.00 80.06 203 THR A CA 1
ATOM 1687 C C . THR A 1 203 ? 10.651 -10.189 8.987 1.00 80.06 203 THR A C 1
ATOM 1689 O O . THR A 1 203 ? 10.600 -9.803 10.150 1.00 80.06 203 THR A O 1
ATOM 1692 N N . TRP A 1 204 ? 10.604 -9.339 7.964 1.00 83.81 204 TRP A N 1
ATOM 1693 C CA . TRP A 1 204 ? 10.588 -7.891 8.136 1.00 83.81 204 TRP A CA 1
ATOM 1694 C C . TRP A 1 204 ? 9.174 -7.328 8.324 1.00 83.81 204 TRP A C 1
ATOM 1696 O O . TRP A 1 204 ? 8.947 -6.497 9.210 1.00 83.81 204 TRP A O 1
ATOM 1706 N N . TYR A 1 205 ? 8.202 -7.773 7.519 1.00 83.12 205 TYR A N 1
ATOM 1707 C CA . TYR A 1 205 ? 6.876 -7.152 7.443 1.00 83.12 205 TYR A CA 1
ATOM 1708 C C . TYR A 1 205 ? 6.150 -7.049 8.800 1.00 83.12 205 TYR A C 1
ATOM 1710 O O . TYR A 1 205 ? 5.700 -5.941 9.126 1.00 83.12 205 TYR A O 1
ATOM 1718 N N . PRO A 1 206 ? 6.085 -8.104 9.644 1.00 79.38 206 PRO A N 1
ATOM 1719 C CA . PRO A 1 206 ? 5.416 -8.034 10.950 1.00 79.38 206 PRO A CA 1
ATOM 1720 C C . PRO A 1 206 ? 6.039 -7.007 11.910 1.00 79.38 206 PRO A C 1
ATOM 1722 O O . PRO A 1 206 ? 5.340 -6.386 12.712 1.00 79.38 206 PRO A O 1
ATOM 1725 N N . HIS A 1 207 ? 7.349 -6.776 11.791 1.00 80.06 207 HIS A N 1
ATOM 1726 C CA . HIS A 1 207 ? 8.127 -5.930 12.702 1.00 80.06 207 HIS A CA 1
ATOM 1727 C C . HIS A 1 207 ? 8.379 -4.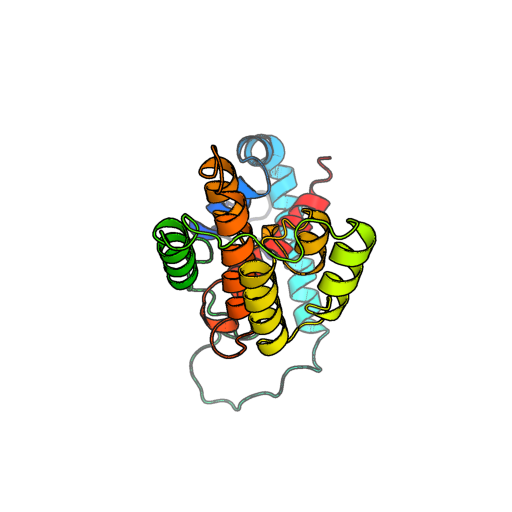512 12.166 1.00 80.06 207 HIS A C 1
ATOM 1729 O O . HIS A 1 207 ? 8.842 -3.638 12.897 1.00 80.06 207 HIS A O 1
ATOM 1735 N N . SER A 1 208 ? 8.033 -4.254 10.905 1.00 81.56 208 SER A N 1
ATOM 1736 C CA . SER A 1 208 ? 8.283 -2.983 10.211 1.00 81.56 208 SER A CA 1
ATOM 1737 C C . SER A 1 208 ? 7.418 -1.803 10.677 1.00 81.56 208 SER A C 1
ATOM 1739 O O . SER A 1 208 ? 7.725 -0.654 10.367 1.00 81.56 208 SER A O 1
ATOM 1741 N N . GLY A 1 209 ? 6.306 -2.069 11.369 1.00 84.19 209 GLY A N 1
ATOM 1742 C CA . GLY A 1 209 ? 5.239 -1.092 11.615 1.00 84.19 209 GLY A CA 1
ATOM 1743 C C . GLY A 1 209 ? 4.171 -1.048 10.512 1.00 84.19 209 GLY A C 1
ATOM 1744 O O . GLY A 1 209 ? 3.071 -0.557 10.772 1.00 84.19 209 GLY A O 1
ATOM 1745 N N . LEU A 1 210 ? 4.411 -1.635 9.327 1.00 86.94 210 LEU A N 1
ATOM 1746 C CA . LEU A 1 210 ? 3.394 -1.748 8.271 1.00 86.94 210 LEU A CA 1
ATOM 1747 C C . LEU A 1 210 ? 2.256 -2.686 8.635 1.00 86.94 210 LEU A C 1
ATOM 1749 O O . LEU A 1 210 ? 1.104 -2.380 8.344 1.00 86.94 210 LEU A O 1
ATOM 1753 N N . ALA A 1 211 ? 2.552 -3.799 9.301 1.00 82.88 211 ALA A N 1
ATOM 1754 C CA . ALA A 1 211 ? 1.510 -4.693 9.782 1.00 82.88 211 ALA A CA 1
ATOM 1755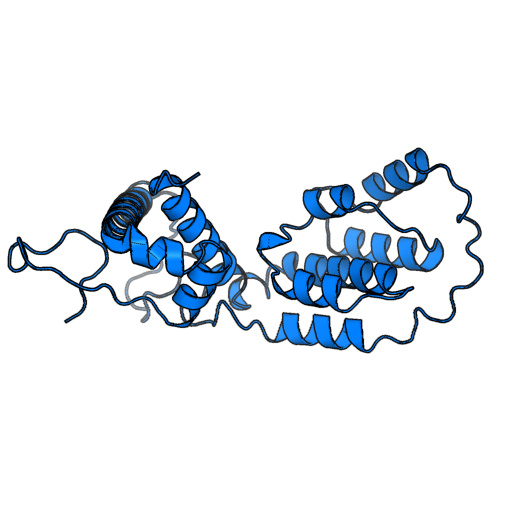 C C . ALA A 1 211 ? 0.599 -3.977 10.805 1.00 82.88 211 ALA A C 1
ATOM 1757 O O . ALA A 1 211 ? -0.628 -4.060 10.723 1.00 82.88 211 ALA A O 1
ATOM 1758 N N . ASN A 1 212 ? 1.184 -3.157 11.694 1.00 82.94 212 ASN A N 1
ATOM 1759 C CA . ASN A 1 212 ? 0.422 -2.302 12.610 1.00 82.94 212 ASN A CA 1
ATOM 1760 C C . ASN A 1 212 ? -0.389 -1.235 11.850 1.00 82.94 212 ASN A C 1
ATOM 1762 O O . ASN A 1 212 ? -1.567 -1.042 12.145 1.00 82.94 212 ASN A O 1
ATOM 1766 N N . ARG A 1 213 ? 0.205 -0.588 10.834 1.00 88.75 213 ARG A N 1
ATOM 1767 C CA . ARG A 1 213 ? -0.484 0.357 9.938 1.00 88.75 213 ARG A CA 1
ATOM 1768 C C . ARG A 1 213 ? -1.698 -0.294 9.274 1.00 88.75 213 ARG A C 1
ATOM 1770 O O . ARG A 1 213 ? -2.789 0.253 9.389 1.00 88.75 213 ARG A O 1
ATOM 1777 N N . LYS A 1 214 ? -1.535 -1.467 8.651 1.00 87.56 214 LYS A N 1
ATOM 1778 C CA . LYS A 1 214 ? -2.612 -2.230 7.999 1.00 87.56 214 LYS A CA 1
ATOM 1779 C C . LYS A 1 214 ? -3.763 -2.497 8.967 1.00 87.56 214 LYS A C 1
ATOM 1781 O O . LYS A 1 214 ? -4.893 -2.105 8.695 1.00 87.56 214 LYS A O 1
ATOM 1786 N N . ARG A 1 215 ? -3.459 -3.056 10.141 1.00 84.75 215 ARG A N 1
ATOM 1787 C CA . ARG A 1 215 ? -4.444 -3.344 11.195 1.00 84.75 215 ARG A CA 1
ATOM 1788 C C . ARG A 1 215 ? -5.216 -2.096 11.638 1.00 84.75 215 ARG A C 1
ATOM 1790 O O . ARG A 1 215 ? -6.434 -2.135 11.828 1.00 84.75 215 ARG A O 1
ATOM 1797 N N . ILE A 1 216 ? -4.515 -0.976 11.826 1.00 84.94 216 ILE A N 1
ATOM 1798 C CA . ILE A 1 216 ? -5.144 0.298 12.195 1.00 84.94 216 ILE A CA 1
ATOM 1799 C C . ILE A 1 216 ? -6.037 0.798 11.056 1.00 84.94 216 ILE A C 1
ATOM 1801 O O . ILE A 1 216 ? -7.169 1.188 11.324 1.00 84.94 216 ILE A O 1
ATOM 1805 N N . LEU A 1 217 ? -5.582 0.752 9.802 1.00 88.50 217 LEU A N 1
ATOM 1806 C CA . LEU A 1 217 ? -6.377 1.191 8.652 1.00 88.50 217 LEU A CA 1
ATOM 1807 C C . LEU A 1 217 ? -7.642 0.357 8.464 1.00 88.50 217 LEU A C 1
ATOM 1809 O O . LEU A 1 217 ? -8.712 0.928 8.282 1.00 88.50 217 LEU A O 1
ATOM 1813 N N . GLU A 1 218 ? -7.561 -0.964 8.607 1.00 86.12 218 GLU A N 1
ATOM 1814 C CA . GLU A 1 218 ? -8.735 -1.847 8.583 1.00 86.12 218 GLU A CA 1
ATOM 1815 C C . GLU A 1 218 ? -9.744 -1.466 9.676 1.00 86.12 218 GLU A C 1
ATOM 1817 O O . GLU A 1 218 ? -10.955 -1.417 9.438 1.00 86.12 218 GLU A O 1
ATOM 1822 N N . SER A 1 219 ? -9.245 -1.109 10.865 1.00 84.31 219 SER A N 1
ATOM 1823 C CA . SER A 1 219 ? -10.081 -0.613 11.961 1.00 84.31 219 SER A CA 1
ATOM 1824 C C . SER A 1 219 ? -10.736 0.724 11.598 1.00 84.31 219 SER A C 1
ATOM 1826 O O . SER A 1 219 ? -11.940 0.891 11.794 1.00 84.31 219 SER A O 1
ATOM 1828 N N . ILE A 1 220 ? -9.975 1.667 11.028 1.00 87.12 220 ILE A N 1
ATOM 1829 C CA . ILE A 1 220 ? -10.474 2.979 10.589 1.00 87.12 220 ILE A CA 1
ATOM 1830 C C . ILE A 1 220 ? -11.550 2.821 9.514 1.00 87.12 220 ILE A C 1
ATOM 1832 O O . ILE A 1 220 ? -12.605 3.439 9.634 1.00 87.12 220 ILE A O 1
ATOM 1836 N N . VAL A 1 221 ? -11.337 1.967 8.512 1.00 87.25 221 VAL A N 1
ATOM 1837 C CA . VAL A 1 221 ? -12.320 1.677 7.457 1.00 87.25 221 VAL A CA 1
ATOM 1838 C C . VAL A 1 221 ? -13.596 1.085 8.054 1.00 87.25 221 VAL A C 1
ATOM 1840 O O . VAL A 1 221 ? -14.695 1.531 7.730 1.00 87.25 221 VAL A O 1
ATOM 1843 N N . ALA A 1 222 ? -13.485 0.147 8.997 1.00 85.56 222 ALA A N 1
ATOM 1844 C CA . ALA A 1 222 ? -14.653 -0.412 9.674 1.00 85.56 222 ALA A CA 1
ATOM 1845 C C . ALA A 1 222 ? -15.433 0.642 10.486 1.00 85.56 222 ALA A C 1
ATOM 1847 O O . ALA A 1 222 ? -16.666 0.616 10.515 1.00 85.56 222 ALA A O 1
ATOM 1848 N N . ILE A 1 223 ? -14.734 1.583 11.131 1.00 85.50 223 ILE A N 1
ATOM 1849 C CA . ILE A 1 223 ? -15.353 2.709 11.849 1.00 85.50 223 ILE A CA 1
ATOM 1850 C C . ILE A 1 223 ? -16.017 3.668 10.859 1.00 85.50 223 ILE A C 1
ATOM 1852 O O . ILE A 1 223 ? -17.160 4.058 11.090 1.00 85.50 223 ILE A O 1
ATOM 1856 N N . LYS A 1 224 ? -15.338 4.004 9.755 1.00 86.00 224 LYS A N 1
ATOM 1857 C CA . LYS A 1 224 ? -15.851 4.854 8.673 1.00 86.00 224 LYS A CA 1
ATOM 1858 C C . LYS A 1 224 ? -17.154 4.294 8.110 1.00 86.00 224 LYS A C 1
ATOM 1860 O O . LYS A 1 224 ? -18.150 5.004 8.058 1.00 86.00 224 LYS A O 1
ATOM 1865 N N . ASN A 1 225 ? -17.193 3.000 7.812 1.00 85.12 225 ASN A N 1
ATOM 1866 C CA . ASN A 1 225 ? -18.407 2.333 7.338 1.00 85.12 225 ASN A CA 1
ATOM 1867 C C . ASN A 1 225 ? -19.529 2.372 8.391 1.00 85.12 225 ASN A C 1
ATOM 1869 O O . ASN A 1 225 ? -20.703 2.492 8.055 1.00 85.12 225 ASN A O 1
ATOM 1873 N N . GLY A 1 226 ? -19.178 2.326 9.681 1.00 80.12 226 GLY A N 1
ATOM 1874 C CA . GLY A 1 226 ? -20.122 2.493 10.787 1.00 80.12 226 GLY A CA 1
ATOM 1875 C C . GLY A 1 226 ? -20.617 3.928 11.012 1.00 80.12 226 GLY A C 1
ATOM 1876 O O . GLY A 1 226 ? -21.616 4.104 11.710 1.00 80.12 226 GLY A O 1
ATOM 1877 N N . LEU A 1 227 ? -19.948 4.943 10.451 1.00 77.81 227 LEU A N 1
ATOM 1878 C CA . LEU A 1 227 ? -20.387 6.342 10.508 1.00 77.81 227 LEU A CA 1
ATOM 1879 C C . LEU A 1 227 ? -21.575 6.612 9.578 1.00 77.81 227 LEU A C 1
ATOM 1881 O O . LEU A 1 227 ? -22.348 7.528 9.859 1.00 77.81 227 LEU A O 1
ATOM 1885 N N . GLY A 1 228 ? -21.724 5.832 8.500 1.00 69.25 228 GLY A N 1
ATOM 1886 C CA . GLY A 1 228 ? -22.773 6.036 7.495 1.00 69.25 228 GLY A CA 1
ATOM 1887 C C . GLY A 1 228 ? -22.668 7.382 6.772 1.00 69.25 228 GLY A C 1
ATOM 1888 O O . GLY A 1 228 ? -23.682 7.911 6.329 1.00 69.25 228 GLY A O 1
ATOM 1889 N N . ILE A 1 229 ? -21.467 7.960 6.717 1.00 61.62 229 ILE A N 1
ATOM 1890 C CA . ILE A 1 229 ? -21.183 9.191 5.981 1.00 61.62 229 ILE A CA 1
ATOM 1891 C C . ILE A 1 229 ? -20.595 8.746 4.639 1.00 61.62 229 ILE A C 1
ATOM 1893 O O . ILE A 1 229 ? -19.444 8.303 4.599 1.00 61.62 229 ILE A O 1
ATOM 1897 N N . VAL A 1 230 ? -21.436 8.750 3.603 1.00 50.31 230 VAL A N 1
ATOM 1898 C CA . VAL A 1 230 ? -21.049 8.577 2.193 1.00 50.31 230 VAL A CA 1
ATOM 1899 C C . VAL A 1 230 ? -20.790 9.953 1.612 1.00 50.31 230 VAL A C 1
ATOM 1901 O O . VAL A 1 230 ? -21.652 10.831 1.844 1.00 50.31 230 VAL A O 1
#

Radius of gyration: 22.16 Å; chains: 1; bounding box: 44×41×68 Å

Organism: NCBI:txid1316194

Secondary structure (DSSP, 8-state):
-PPPSSSPPGGGTT--------HHHHHHHHHHS-HHHHHHTHHHHHHHHHHHHHHHHHHTTT-TTS-----TT------TTS--TTS-SS--HHHHHHHHHHHT--GGG-----TTTTS-HHHHHHHHHHHS-SS--HHHHHHHHHHHHHH-----HHHHHTTS-GGG-THHHHHHHH--SSSHHHHHHHHHHHHHHHHH-TTTGGGSSHHHHHHHHHHHHHHHHHHT--

Foldseek 3Di:
DADDLEDDPPVQVVHDHDHDDPPLLVVLLCVQPPPVRCVVLVVLLSVLSSVLVHVVVVVVVVPPPPDPDDDDDDDDDQPPPLARLPDRLNDQPVLVVLLVVLVPDPPVVDQDPAPQQPDPVVVVLVVLCVLAPLPGDLNSLVSSLVVCSRHVDQDDPVSLVSNDVCSLPPVLVVQVVVQPDPPSSNSSSNSSSVVSNQCNPPVCCRYRSSVVNVVSNVSSVSSVVSSPDD

pLDDT: mean 76.23, std 16.88, range [34.97, 97.19]

Sequence (230 aa):
MAARPGRQPVKYKGKRLGFIIHAHCWVLFGRTIETPLIEINLERFIKALRSHWRKSKLKDLVDDKFYLTPGPNQVSPELQLGCDIHRNPVIVPVLQKVITDALNRDDFSTHPQACFDRLPAELTHLISEWVLPIEYTSDDVRNMRNMLLAFGWDLPGWFWRRRLAEDLFFELEVLRKSCFPPPAWMKLQMMRLDVMYLTFDRTWYPHSGLANRKRILESIVAIKNGLGIV